Protein AF-A0A7R9HF82-F1 (afdb_monomer)

Nearest PDB structures (foldseek):
  7bdk-assembly1_B  TM=8.492E-01  e=1.617E-13  Homo sapiens
  6qv3-assembly1_A  TM=8.489E-01  e=1.077E-12  Thermochaetoides thermophila
  6qws-assembly1_A  TM=8.749E-01  e=3.046E-12  Thermochaetoides thermophila
  5yzg-assembly1_D  TM=8.668E-01  e=2.156E-11  Homo sapiens
  6ah0-assembly1_D  TM=8.482E-01  e=3.739E-11  Homo sapiens

Organism: Timema poppense (NCBI:txid170557)

Structure (mmCIF, N/CA/C/O backbone):
data_AF-A0A7R9HF82-F1
#
_entry.id   AF-A0A7R9HF82-F1
#
loop_
_atom_site.group_PDB
_atom_site.id
_atom_site.type_symbol
_atom_site.label_atom_id
_atom_site.label_alt_id
_atom_site.label_comp_id
_atom_site.label_asym_id
_atom_site.label_entity_id
_atom_site.label_seq_id
_atom_site.pdbx_PDB_ins_code
_atom_site.Cartn_x
_atom_site.Cartn_y
_atom_site.Cartn_z
_atom_site.occupancy
_atom_site.B_iso_or_equiv
_atom_site.auth_seq_id
_atom_site.auth_comp_id
_atom_site.auth_asym_id
_atom_site.auth_atom_id
_atom_site.pdbx_PDB_model_num
ATOM 1 N N . MET A 1 1 ? -29.063 1.911 14.193 1.00 45.69 1 MET A N 1
ATOM 2 C CA . MET A 1 1 ? -28.089 0.816 14.392 1.00 45.69 1 MET A CA 1
ATOM 3 C C . MET A 1 1 ? -26.738 1.498 14.417 1.00 45.69 1 MET A C 1
ATOM 5 O O . MET A 1 1 ? -26.162 1.728 13.362 1.00 45.69 1 MET A O 1
ATOM 9 N N . ASP A 1 2 ? -26.304 1.924 15.597 1.00 73.12 2 ASP A N 1
ATOM 10 C CA . ASP A 1 2 ? -25.193 2.870 15.737 1.00 73.12 2 ASP A CA 1
ATOM 11 C C . ASP A 1 2 ? -23.911 2.093 16.016 1.00 73.12 2 ASP A C 1
ATOM 13 O O . ASP A 1 2 ? -23.459 2.010 17.154 1.00 73.12 2 ASP A O 1
ATOM 17 N N . PHE A 1 3 ? -23.371 1.460 14.976 1.00 86.44 3 PHE A N 1
ATOM 18 C CA . PHE A 1 3 ? -22.074 0.800 15.049 1.00 86.44 3 PHE A CA 1
ATOM 19 C C . PHE A 1 3 ? -21.036 1.597 14.266 1.00 86.44 3 PHE A C 1
ATOM 21 O O . PHE A 1 3 ? -21.342 2.203 13.235 1.00 86.44 3 PHE A O 1
ATOM 28 N N . GLN A 1 4 ? -19.801 1.562 14.754 1.00 91.31 4 GLN A N 1
ATOM 29 C CA . GLN A 1 4 ? -18.647 2.155 14.099 1.00 91.31 4 GLN A CA 1
ATOM 30 C C . GLN A 1 4 ? -17.506 1.148 14.020 1.00 91.31 4 GLN A C 1
ATOM 32 O O . GLN A 1 4 ? -17.208 0.429 14.980 1.00 91.31 4 GLN A O 1
ATOM 37 N N . VAL A 1 5 ? -16.872 1.114 12.855 1.00 93.88 5 VAL A N 1
ATOM 38 C CA . VAL A 1 5 ? -15.725 0.271 12.539 1.00 93.88 5 VAL A CA 1
ATOM 39 C C . VAL A 1 5 ? -14.550 1.169 12.204 1.00 93.88 5 VAL A C 1
ATOM 41 O O . VAL A 1 5 ? -14.678 2.097 11.406 1.00 93.88 5 VAL A O 1
ATOM 44 N N . ILE A 1 6 ? -13.397 0.875 12.792 1.00 94.19 6 ILE A N 1
ATOM 45 C CA . ILE A 1 6 ? -12.164 1.610 12.527 1.00 94.19 6 ILE A CA 1
ATOM 46 C C . ILE A 1 6 ? -11.160 0.661 11.896 1.00 94.19 6 ILE A C 1
ATOM 48 O O . ILE A 1 6 ? -10.896 -0.412 12.432 1.00 94.19 6 ILE A O 1
ATOM 52 N N . PHE A 1 7 ? -10.590 1.069 10.773 1.00 95.69 7 PHE A N 1
ATOM 53 C CA . PHE A 1 7 ? -9.477 0.400 10.119 1.00 95.69 7 PHE A CA 1
ATOM 54 C C . PHE A 1 7 ? -8.224 1.262 10.254 1.00 95.69 7 PHE A C 1
ATOM 56 O O . PHE A 1 7 ? -8.228 2.443 9.894 1.00 95.69 7 PHE A O 1
ATOM 63 N N . VAL A 1 8 ? -7.159 0.662 10.770 1.00 94.19 8 VAL A N 1
ATOM 64 C CA . VAL A 1 8 ? -5.873 1.313 10.999 1.00 94.19 8 VAL A CA 1
ATOM 65 C C . VAL A 1 8 ? -4.805 0.551 10.233 1.00 94.19 8 VAL A C 1
ATOM 67 O O . VAL A 1 8 ? -4.651 -0.650 10.433 1.00 94.19 8 VAL A O 1
ATOM 70 N N . SER A 1 9 ? -4.053 1.257 9.399 1.00 93.00 9 SER A N 1
ATOM 71 C CA . SER A 1 9 ? -2.856 0.739 8.730 1.00 93.00 9 SER A CA 1
ATOM 72 C C . SER A 1 9 ? -1.677 1.678 9.015 1.00 93.00 9 SER A C 1
ATOM 74 O O . SER A 1 9 ? -1.898 2.873 9.224 1.00 93.00 9 SER A O 1
ATOM 76 N N . PRO A 1 10 ? -0.428 1.200 9.085 1.00 88.81 10 PRO A N 1
ATOM 77 C CA . PRO A 1 10 ? 0.729 2.080 9.230 1.00 88.81 10 PRO A CA 1
ATOM 78 C C . PRO A 1 10 ? 0.972 2.931 7.971 1.00 88.81 10 PRO A C 1
ATOM 80 O O . PRO A 1 10 ? 1.478 4.050 8.077 1.00 88.81 10 PRO A O 1
ATOM 83 N N . GLU A 1 11 ? 0.571 2.458 6.784 1.00 88.31 11 GLU A N 1
ATOM 84 C CA . GLU A 1 11 ? 0.867 3.119 5.512 1.00 88.31 11 GLU A CA 1
ATOM 85 C C . GLU A 1 11 ? -0.352 3.846 4.915 1.00 88.31 11 GLU A C 1
ATOM 87 O O . GLU A 1 11 ? -1.414 3.276 4.665 1.00 88.31 11 GLU A O 1
ATOM 92 N N . GLY A 1 12 ? -0.191 5.138 4.609 1.00 89.25 12 GLY A N 1
ATOM 93 C CA . GLY A 1 12 ? -1.269 5.955 4.037 1.00 89.25 12 GLY A CA 1
ATOM 94 C C . GLY A 1 12 ? -1.683 5.553 2.615 1.00 89.25 12 GLY A C 1
ATOM 95 O O . GLY A 1 12 ? -2.834 5.764 2.232 1.00 89.25 12 GLY A O 1
ATOM 96 N N . ALA A 1 13 ? -0.772 4.959 1.836 1.00 87.50 13 ALA A N 1
ATOM 97 C CA . ALA A 1 13 ? -1.079 4.466 0.495 1.00 87.50 13 ALA A CA 1
ATOM 98 C C . ALA A 1 13 ? -2.107 3.327 0.543 1.00 87.50 13 ALA A C 1
ATOM 100 O O . ALA A 1 13 ? -3.064 3.337 -0.232 1.00 87.50 13 ALA A O 1
ATOM 101 N N . GLU A 1 14 ? -1.960 2.410 1.503 1.00 89.31 14 GLU A N 1
ATOM 102 C CA . GLU A 1 14 ? -2.906 1.314 1.699 1.00 89.31 14 GLU A CA 1
ATOM 103 C C . GLU A 1 14 ? -4.277 1.835 2.148 1.00 89.31 14 GLU A C 1
ATOM 105 O O . GLU A 1 14 ? -5.308 1.406 1.636 1.00 89.31 14 GLU A O 1
ATOM 110 N N . VAL A 1 15 ? -4.304 2.823 3.050 1.00 93.75 15 VAL A N 1
ATOM 111 C CA . VAL A 1 15 ? -5.550 3.487 3.471 1.00 93.75 15 VAL A CA 1
ATOM 112 C C . VAL A 1 15 ? -6.288 4.091 2.275 1.00 93.75 15 VAL A C 1
ATOM 114 O O . VAL A 1 15 ? -7.509 3.965 2.185 1.00 93.75 15 VAL A O 1
ATOM 117 N N . ALA A 1 16 ? -5.571 4.736 1.352 1.00 91.19 16 ALA A N 1
ATOM 118 C CA . ALA A 1 16 ? -6.166 5.342 0.163 1.00 91.19 16 ALA A CA 1
ATOM 119 C C . ALA A 1 16 ? -6.718 4.292 -0.814 1.00 91.19 16 ALA A C 1
ATOM 121 O O . ALA A 1 16 ? -7.845 4.440 -1.288 1.00 91.19 16 ALA A O 1
ATOM 122 N N . GLU A 1 17 ? -5.961 3.223 -1.075 1.00 90.44 17 GLU A N 1
ATOM 123 C CA . GLU A 1 17 ? -6.407 2.104 -1.914 1.00 90.44 17 GLU A CA 1
ATOM 124 C C . GLU A 1 17 ? -7.642 1.422 -1.313 1.00 90.44 17 GLU A C 1
ATOM 126 O O . GLU A 1 17 ? -8.649 1.211 -1.993 1.00 90.44 17 GLU A O 1
ATOM 131 N N . ARG A 1 18 ? -7.607 1.146 -0.006 1.00 94.06 18 ARG A N 1
ATOM 132 C CA . ARG A 1 18 ? -8.711 0.509 0.710 1.00 94.06 18 ARG A CA 1
ATOM 133 C C . ARG A 1 18 ? -9.948 1.397 0.766 1.00 94.06 18 ARG A C 1
ATOM 135 O O . ARG A 1 18 ? -11.057 0.884 0.673 1.00 94.06 18 ARG A O 1
ATOM 142 N N . LEU A 1 19 ? -9.778 2.714 0.890 1.00 94.62 19 LEU A N 1
ATOM 143 C CA . LEU A 1 19 ? -10.885 3.668 0.851 1.00 94.62 19 LEU A CA 1
ATOM 144 C C . LEU A 1 19 ? -11.616 3.617 -0.496 1.00 94.62 19 LEU A C 1
ATOM 146 O O . LEU A 1 19 ? -12.845 3.644 -0.510 1.00 94.62 19 LEU A O 1
ATOM 150 N N . GLU A 1 20 ? -10.883 3.553 -1.608 1.00 91.75 20 GLU A N 1
ATOM 151 C CA . GLU A 1 20 ? -11.465 3.446 -2.949 1.00 91.75 20 GLU A CA 1
ATOM 152 C C . GLU A 1 20 ? -12.208 2.111 -3.124 1.00 91.75 20 GLU A C 1
ATOM 154 O O . GLU A 1 20 ? -13.393 2.114 -3.466 1.00 91.75 20 GLU A O 1
ATOM 159 N N . ASP A 1 21 ? -11.565 0.989 -2.777 1.00 92.56 21 ASP A N 1
ATOM 160 C CA . ASP A 1 21 ? -12.169 -0.351 -2.859 1.00 92.56 21 ASP A CA 1
ATOM 161 C C . ASP A 1 21 ? -13.423 -0.473 -1.982 1.00 92.56 21 ASP A C 1
ATOM 163 O O . ASP A 1 21 ? -14.475 -0.942 -2.421 1.00 92.56 21 ASP A O 1
ATOM 167 N N . TRP A 1 22 ? -13.351 -0.026 -0.727 1.00 95.00 22 TRP A N 1
ATOM 168 C CA . TRP A 1 22 ? -14.457 -0.172 0.217 1.00 95.00 22 TRP A CA 1
ATOM 169 C C . TRP A 1 22 ? -15.601 0.784 -0.068 1.00 95.00 22 TRP A C 1
ATOM 171 O O . TRP A 1 22 ? -16.749 0.399 0.130 1.00 95.00 22 TRP A O 1
ATOM 181 N N . ARG A 1 23 ? -15.346 1.992 -0.578 1.00 92.81 23 ARG A N 1
ATOM 182 C CA . ARG A 1 23 ? -16.436 2.855 -1.051 1.00 92.81 23 ARG A CA 1
ATOM 183 C C . ARG A 1 23 ? -17.231 2.173 -2.151 1.00 92.81 23 ARG A C 1
ATOM 185 O O . ARG A 1 23 ? -18.452 2.140 -2.062 1.00 92.81 23 ARG A O 1
ATOM 192 N N . HIS A 1 24 ? -16.546 1.550 -3.103 1.00 89.12 24 HIS A N 1
ATOM 193 C CA . HIS A 1 24 ? -17.228 0.837 -4.168 1.00 89.12 24 HIS A CA 1
ATOM 194 C C . HIS A 1 24 ? -17.956 -0.417 -3.657 1.00 89.12 24 HIS A C 1
ATOM 196 O O . HIS A 1 24 ? -19.135 -0.630 -3.918 1.00 89.12 24 HIS A O 1
ATOM 202 N N . ARG A 1 25 ? -17.282 -1.256 -2.866 1.00 90.94 25 ARG A N 1
ATOM 203 C CA . ARG A 1 25 ? -17.835 -2.553 -2.447 1.00 90.94 25 ARG A CA 1
ATOM 204 C C . ARG A 1 25 ? -18.842 -2.456 -1.312 1.00 90.94 25 ARG A C 1
ATOM 206 O O . ARG A 1 25 ? -19.835 -3.173 -1.328 1.00 90.94 25 ARG A O 1
ATOM 213 N N . LEU A 1 26 ? -18.574 -1.624 -0.313 1.00 90.69 26 LEU A N 1
ATOM 214 C CA . LEU A 1 26 ? -19.372 -1.502 0.909 1.00 90.69 26 LEU A CA 1
ATOM 215 C C . LEU A 1 26 ? -20.256 -0.252 0.892 1.00 90.69 26 LEU A C 1
ATOM 217 O O . LEU A 1 26 ? -21.401 -0.314 1.339 1.00 90.69 26 LEU A O 1
ATOM 221 N N . GLY A 1 27 ? -19.750 0.861 0.363 1.00 87.94 27 GLY A N 1
ATOM 222 C CA . GLY A 1 27 ? -20.523 2.093 0.219 1.00 87.94 27 GLY A CA 1
ATOM 223 C C . GLY A 1 27 ? -21.676 1.920 -0.766 1.00 87.94 27 GLY A C 1
ATOM 224 O O . GLY A 1 27 ? -22.830 2.077 -0.374 1.00 87.94 27 GLY A O 1
ATOM 225 N N . ASP A 1 28 ? -21.395 1.507 -2.002 1.00 87.50 28 ASP A N 1
ATOM 226 C CA . ASP A 1 28 ? -22.438 1.395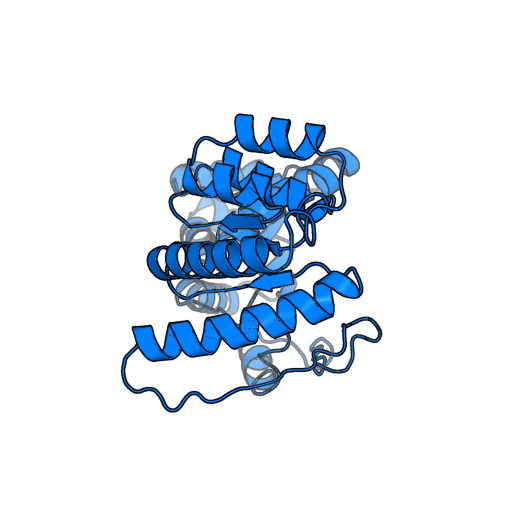 -3.032 1.00 87.50 28 ASP A CA 1
ATOM 227 C C . ASP A 1 28 ? -23.398 0.222 -2.755 1.00 87.50 28 ASP A C 1
ATOM 229 O O . ASP A 1 28 ? -24.618 0.369 -2.856 1.00 87.50 28 ASP A O 1
ATOM 233 N N . THR A 1 29 ? -22.867 -0.937 -2.343 1.00 86.88 29 THR A N 1
ATOM 234 C CA . THR A 1 29 ? -23.670 -2.159 -2.137 1.00 86.88 29 THR A CA 1
ATOM 235 C C . THR A 1 29 ? -24.469 -2.140 -0.835 1.00 86.88 29 THR A C 1
ATOM 237 O O . THR A 1 29 ? -25.632 -2.544 -0.812 1.00 86.88 29 THR A O 1
ATOM 240 N N . HIS A 1 30 ? -23.856 -1.695 0.266 1.00 86.88 30 HIS A N 1
ATOM 241 C CA . HIS A 1 30 ? -24.444 -1.773 1.609 1.00 86.88 30 HIS A CA 1
ATOM 242 C C . HIS A 1 30 ? -24.853 -0.409 2.177 1.00 86.88 30 HIS A C 1
ATOM 244 O O . HIS A 1 30 ? -25.357 -0.355 3.299 1.00 86.88 30 HIS A O 1
ATOM 250 N N . ARG A 1 31 ? -24.690 0.679 1.407 1.00 88.56 31 ARG A N 1
ATOM 251 C CA . ARG A 1 31 ? -25.042 2.059 1.793 1.00 88.56 31 ARG A CA 1
ATOM 252 C C . ARG A 1 31 ? -24.361 2.515 3.084 1.00 88.56 31 ARG A C 1
ATOM 254 O O . ARG A 1 31 ? -24.936 3.283 3.851 1.00 88.56 31 ARG A O 1
ATOM 261 N N . LEU A 1 32 ? -23.145 2.025 3.324 1.00 91.38 32 LEU A N 1
ATOM 262 C CA . LEU A 1 32 ? -22.341 2.417 4.478 1.00 91.38 32 LEU A CA 1
ATOM 263 C C . LEU A 1 32 ? -21.611 3.731 4.197 1.00 91.38 32 LEU A C 1
ATOM 265 O O . LEU A 1 32 ? -21.096 3.949 3.100 1.00 91.38 32 LEU A O 1
ATOM 269 N N . THR A 1 33 ? -21.522 4.598 5.204 1.00 93.44 33 THR A N 1
ATOM 270 C CA . THR A 1 33 ? -20.730 5.831 5.120 1.00 93.44 33 THR A CA 1
ATOM 271 C C . THR A 1 33 ? -19.269 5.545 5.463 1.00 93.44 33 THR A C 1
ATOM 273 O O . THR A 1 33 ? -18.959 5.042 6.548 1.00 93.44 33 THR A O 1
ATOM 276 N N . ILE A 1 34 ? -18.374 5.819 4.506 1.00 95.25 34 ILE A N 1
ATOM 277 C CA . ILE A 1 34 ? -16.961 5.424 4.564 1.00 95.25 34 ILE A CA 1
ATOM 278 C C . ILE A 1 34 ? -16.053 6.612 4.268 1.00 95.25 34 ILE A C 1
ATOM 280 O O . ILE A 1 34 ? -16.086 7.191 3.174 1.00 95.25 34 ILE A O 1
ATOM 284 N N . GLN A 1 35 ? -15.186 6.931 5.226 1.00 95.62 35 GLN A N 1
ATOM 285 C CA . GLN A 1 35 ? -14.308 8.089 5.134 1.00 95.62 35 GLN A CA 1
ATOM 286 C C . GLN A 1 35 ? -12.949 7.830 5.787 1.00 95.62 35 GLN A C 1
ATOM 288 O O . GLN A 1 35 ? -12.855 7.203 6.840 1.00 95.62 35 GLN A O 1
ATOM 293 N N . ALA A 1 36 ? -11.888 8.354 5.169 1.00 95.81 36 ALA A N 1
ATOM 294 C CA . ALA A 1 36 ? -10.563 8.353 5.770 1.00 95.81 36 ALA A CA 1
ATOM 295 C C . ALA A 1 36 ? -10.334 9.594 6.647 1.00 95.81 36 ALA A C 1
ATOM 297 O O . ALA A 1 36 ? -10.816 10.692 6.339 1.00 95.81 36 ALA A O 1
ATOM 298 N N . LEU A 1 37 ? -9.570 9.414 7.723 1.00 94.69 37 LEU A N 1
ATOM 299 C CA . LEU A 1 37 ? -9.074 10.485 8.573 1.00 94.69 37 LEU A CA 1
ATOM 300 C C . LEU A 1 37 ? -8.113 11.382 7.793 1.00 94.69 37 LEU A C 1
ATOM 302 O O . LEU A 1 37 ? -7.383 10.939 6.908 1.00 94.69 37 LEU A O 1
ATOM 306 N N . SER A 1 38 ? -8.119 12.661 8.145 1.00 90.69 38 SER A N 1
ATOM 307 C CA . SER A 1 38 ? -7.268 13.671 7.527 1.00 90.69 38 SER A CA 1
ATOM 308 C C . SER A 1 38 ? -6.174 14.142 8.483 1.00 90.69 38 SER A C 1
ATOM 310 O O . SER A 1 38 ? -6.260 13.945 9.697 1.00 90.69 38 SER A O 1
ATOM 312 N N . GLU A 1 39 ? -5.186 14.860 7.947 1.00 89.44 39 GLU A N 1
ATOM 313 C CA . GLU A 1 39 ? -4.175 15.573 8.743 1.00 89.44 39 GLU A CA 1
ATOM 314 C C . GLU A 1 39 ? -4.788 16.654 9.654 1.00 89.44 39 GLU A C 1
ATOM 316 O O . GLU A 1 39 ? -4.218 17.036 10.676 1.00 89.44 39 GLU A O 1
ATOM 321 N N . LYS A 1 40 ? -5.979 17.163 9.308 1.00 89.12 40 LYS A N 1
ATOM 322 C CA . LYS A 1 40 ? -6.686 18.175 10.098 1.00 89.12 40 LYS A CA 1
ATOM 323 C C . LYS A 1 40 ? -7.477 17.502 11.219 1.00 89.12 40 LYS A C 1
ATOM 325 O O . LYS A 1 40 ? -8.670 17.244 11.086 1.00 89.12 40 LYS A O 1
ATOM 330 N N . ILE A 1 41 ? -6.815 17.288 12.355 1.00 84.56 41 ILE A N 1
ATOM 331 C CA . ILE A 1 41 ? -7.363 16.584 13.530 1.00 84.56 41 ILE A CA 1
ATOM 332 C C . ILE A 1 41 ? -8.731 17.143 13.970 1.00 84.56 41 ILE A C 1
ATOM 334 O O . ILE A 1 41 ? -9.635 16.378 14.288 1.00 84.56 41 ILE A O 1
ATOM 338 N N . THR A 1 42 ? -8.937 18.462 13.937 1.00 82.94 42 THR A N 1
ATOM 339 C CA . THR A 1 42 ? -10.212 19.083 14.347 1.00 82.94 42 THR A CA 1
ATOM 340 C C . THR A 1 42 ? -11.393 18.706 13.448 1.00 82.94 42 THR A C 1
ATOM 342 O O . THR A 1 42 ? -12.522 18.612 13.928 1.00 82.94 42 THR A O 1
ATOM 345 N N . ALA A 1 43 ? -11.153 18.445 12.159 1.00 88.88 43 ALA A N 1
ATOM 346 C CA . ALA A 1 43 ? -12.184 17.977 11.235 1.00 88.88 43 ALA A CA 1
ATO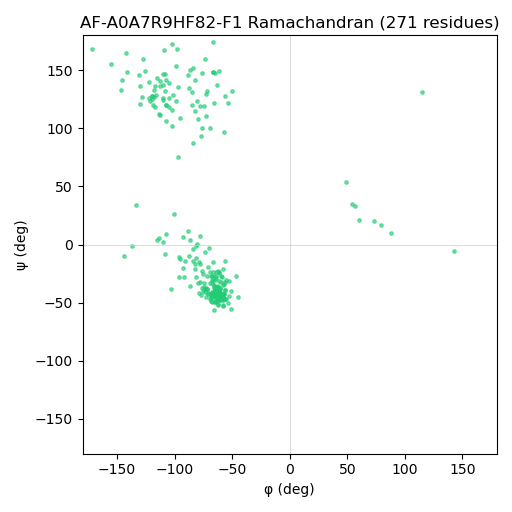M 347 C C . ALA A 1 43 ? -12.526 16.495 11.460 1.00 88.88 43 ALA A C 1
ATOM 349 O O . ALA A 1 43 ? -13.651 16.072 11.185 1.00 88.88 43 ALA A O 1
ATOM 350 N N . ASN A 1 44 ? -11.590 15.718 12.014 1.00 90.88 44 ASN A N 1
ATOM 351 C CA . ASN A 1 44 ? -11.765 14.285 12.222 1.00 90.88 44 ASN A CA 1
ATOM 352 C C . ASN A 1 44 ? -12.851 13.956 13.261 1.00 90.88 44 ASN A C 1
ATOM 354 O O . ASN A 1 44 ? -13.443 12.888 13.171 1.00 90.88 44 ASN A O 1
ATOM 358 N N . ALA A 1 45 ? -13.185 14.863 14.189 1.00 88.44 45 ALA A N 1
ATOM 359 C CA . ALA A 1 45 ? -14.316 14.666 15.106 1.00 88.44 45 ALA A CA 1
ATOM 360 C C . ALA A 1 45 ? -15.661 14.559 14.363 1.00 88.44 45 ALA A C 1
ATOM 362 O O . ALA A 1 45 ? -16.506 13.745 14.727 1.00 88.44 45 ALA A O 1
ATOM 363 N N . ARG A 1 46 ? -15.844 15.353 13.297 1.00 90.00 46 ARG A N 1
ATOM 364 C CA . ARG A 1 46 ? -17.042 15.287 12.442 1.00 90.00 46 ARG A CA 1
ATOM 365 C C . ARG A 1 46 ? -17.030 14.037 11.578 1.00 90.00 46 ARG A C 1
ATOM 367 O O . ARG A 1 46 ? -18.012 13.312 11.553 1.00 90.00 46 ARG A O 1
ATOM 374 N N . VAL A 1 47 ? -15.882 13.732 10.964 1.00 91.44 47 VAL A N 1
ATOM 375 C CA . VAL A 1 47 ? -15.693 12.476 10.218 1.00 91.44 47 VAL A CA 1
ATOM 376 C C . VAL A 1 47 ? -16.065 11.278 11.087 1.00 91.44 47 VAL A C 1
ATOM 378 O O . VAL A 1 47 ? -16.786 10.396 10.633 1.00 91.44 47 VAL A O 1
ATOM 381 N N . PHE A 1 48 ? -15.626 11.281 12.343 1.00 90.25 48 PHE A N 1
ATOM 382 C CA . PHE A 1 48 ? -15.947 10.233 13.290 1.00 90.25 48 PHE A CA 1
ATOM 383 C C . PHE A 1 48 ? -17.442 10.174 13.615 1.00 90.25 48 PHE A C 1
ATOM 385 O O . PHE A 1 48 ? -17.970 9.085 13.747 1.00 90.25 48 PHE A O 1
ATOM 392 N N . ALA A 1 49 ? -18.141 11.301 13.744 1.00 88.69 49 ALA A N 1
ATOM 393 C CA . ALA A 1 49 ? -19.572 11.306 14.051 1.00 88.69 49 ALA A CA 1
ATOM 394 C C . ALA A 1 49 ? -20.451 10.857 12.868 1.00 88.69 49 ALA A C 1
ATOM 396 O O . ALA A 1 49 ? -21.442 10.159 13.079 1.00 88.69 49 ALA A O 1
ATOM 397 N N . ASP A 1 50 ? -20.077 11.236 11.644 1.00 91.25 50 ASP A N 1
ATOM 398 C CA . ASP A 1 50 ? -20.926 11.091 10.454 1.00 91.25 50 ASP A CA 1
ATOM 399 C C . ASP A 1 50 ? -20.725 9.751 9.719 1.00 91.25 50 ASP A C 1
ATOM 401 O O . ASP A 1 50 ? -21.525 9.383 8.853 1.00 91.25 50 ASP A O 1
ATOM 405 N N . ASN A 1 51 ? -19.650 9.015 10.030 1.00 93.00 51 ASN A N 1
ATOM 406 C CA . ASN A 1 51 ? -19.264 7.811 9.295 1.00 93.00 51 ASN A CA 1
ATOM 407 C C . ASN A 1 51 ? -19.351 6.537 10.141 1.00 93.00 51 ASN A C 1
ATOM 409 O O . ASN A 1 51 ? -19.018 6.519 11.328 1.00 93.00 51 ASN A O 1
ATOM 413 N N . GLN A 1 52 ? -19.774 5.452 9.493 1.00 93.19 52 GLN A N 1
ATOM 414 C CA . GLN A 1 52 ? -19.825 4.118 10.090 1.00 93.19 52 GLN A CA 1
ATOM 415 C C . GLN A 1 52 ? -18.493 3.383 9.949 1.00 93.19 52 GLN A C 1
ATOM 417 O O . GLN A 1 52 ? -18.109 2.643 10.850 1.00 93.19 52 GLN A O 1
ATOM 422 N N . VAL A 1 53 ? -17.782 3.575 8.836 1.00 94.94 53 VAL A N 1
ATOM 423 C CA . VAL A 1 53 ? -16.470 2.964 8.600 1.00 94.94 53 VAL A CA 1
ATOM 424 C C . VAL A 1 53 ? -15.432 4.062 8.432 1.00 94.94 53 VAL A C 1
ATOM 426 O O . VAL A 1 53 ? -15.524 4.906 7.540 1.00 94.94 53 VAL A O 1
ATOM 429 N N . ILE A 1 54 ? -14.434 4.047 9.304 1.00 95.62 54 ILE A N 1
ATOM 430 C CA . ILE A 1 54 ? -13.410 5.081 9.378 1.00 95.62 54 ILE A CA 1
ATOM 431 C C . ILE A 1 54 ? -12.060 4.429 9.117 1.00 95.62 54 ILE A C 1
ATOM 433 O O . ILE A 1 54 ? -11.693 3.475 9.798 1.00 95.62 54 ILE A O 1
ATOM 437 N N . LEU A 1 55 ? -11.320 4.939 8.138 1.00 96.81 55 LEU A N 1
ATOM 438 C CA . LEU A 1 55 ? -9.984 4.449 7.805 1.00 96.81 55 LEU A CA 1
ATOM 439 C C . LEU A 1 55 ? -8.939 5.495 8.197 1.00 96.81 55 LEU A C 1
ATOM 441 O O . LEU A 1 55 ? -9.193 6.693 8.099 1.00 96.81 55 LEU A O 1
ATOM 445 N N . GLY A 1 56 ? -7.747 5.093 8.614 1.00 95.44 56 GLY A N 1
ATOM 446 C CA . GLY A 1 56 ? -6.693 6.061 8.901 1.00 95.44 56 GLY A CA 1
ATOM 447 C C . GLY A 1 56 ? -5.349 5.424 9.177 1.00 95.44 56 GLY A C 1
ATOM 448 O O . GLY A 1 56 ? -5.246 4.214 9.369 1.00 95.44 56 GLY A O 1
ATOM 449 N N . THR A 1 57 ? -4.315 6.263 9.209 1.00 94.12 57 THR A N 1
ATOM 450 C CA . THR A 1 57 ? -3.005 5.799 9.662 1.00 94.12 57 THR A CA 1
ATOM 451 C C . THR A 1 57 ? -2.982 5.604 11.178 1.00 94.12 57 THR A C 1
ATOM 453 O O . THR A 1 57 ? -3.777 6.226 11.895 1.00 94.12 57 THR A O 1
ATOM 456 N N . SER A 1 58 ? -2.040 4.806 11.685 1.00 92.06 58 SER A N 1
ATOM 457 C CA . SER A 1 58 ? -1.711 4.718 13.121 1.00 92.06 58 SER A CA 1
ATOM 458 C C . SER A 1 58 ? -1.603 6.105 13.768 1.00 92.06 58 SER A C 1
ATOM 460 O O . SER A 1 58 ? -2.213 6.372 14.806 1.00 92.06 58 SER A O 1
ATOM 462 N N . ARG A 1 59 ? -0.908 7.031 13.099 1.00 91.81 59 ARG A N 1
ATOM 463 C CA . ARG A 1 59 ? -0.735 8.424 13.519 1.00 91.81 59 ARG A CA 1
ATOM 464 C C . ARG A 1 59 ? -2.047 9.208 13.538 1.00 91.81 59 ARG A C 1
ATOM 466 O O . ARG A 1 59 ? -2.345 9.870 14.535 1.00 91.81 59 ARG A O 1
ATOM 473 N N . HIS A 1 60 ? -2.840 9.163 12.463 1.00 92.62 60 HIS A N 1
ATOM 474 C CA . HIS A 1 60 ? -4.130 9.870 12.417 1.00 92.62 60 HIS A CA 1
ATOM 475 C C . HIS A 1 60 ? -5.075 9.364 13.500 1.00 92.62 60 HIS A C 1
ATOM 477 O O . HIS A 1 60 ? -5.748 10.166 14.156 1.00 92.62 60 HIS A O 1
ATOM 483 N N . TRP A 1 61 ? -5.111 8.046 13.700 1.00 91.12 61 TRP A N 1
ATOM 484 C CA . TRP A 1 61 ? -5.963 7.417 14.695 1.00 91.12 61 TRP A CA 1
ATOM 485 C C . TRP A 1 61 ? -5.511 7.749 16.118 1.00 91.12 61 TRP A C 1
ATOM 487 O O . TRP A 1 61 ? -6.349 8.148 16.924 1.00 91.12 61 TRP A O 1
ATOM 497 N N . TRP A 1 62 ? -4.204 7.725 16.405 1.00 90.00 62 TRP A N 1
ATOM 498 C CA . TRP A 1 62 ? -3.651 8.167 17.689 1.00 90.00 62 TRP A CA 1
ATOM 499 C C . TRP A 1 62 ? -4.154 9.564 18.069 1.00 90.00 62 TRP A C 1
ATOM 501 O O . TRP A 1 62 ? -4.818 9.727 19.093 1.00 90.00 62 TRP A O 1
ATOM 511 N N . HIS A 1 63 ? -3.953 10.555 17.199 1.00 90.00 63 HIS A N 1
ATOM 512 C CA . HIS A 1 63 ? -4.385 11.927 17.472 1.00 90.00 63 HIS A CA 1
ATOM 513 C C . HIS A 1 63 ? -5.909 12.079 17.568 1.00 90.00 63 HIS A C 1
ATOM 515 O O . HIS A 1 63 ? -6.402 12.839 18.402 1.00 90.00 63 HIS A O 1
ATOM 521 N N . THR A 1 64 ? -6.661 11.359 16.735 1.00 90.62 64 THR A N 1
ATOM 522 C CA . THR A 1 64 ? -8.130 11.435 16.710 1.00 90.62 64 THR A CA 1
ATOM 523 C C . THR A 1 64 ? -8.743 10.781 17.949 1.00 90.62 64 THR A C 1
ATOM 525 O O . THR A 1 64 ? -9.685 11.322 18.524 1.00 90.62 64 THR A O 1
ATOM 528 N N . SER A 1 65 ? -8.180 9.666 18.422 1.00 86.69 65 SER A N 1
ATOM 529 C CA . SER A 1 65 ? -8.661 8.942 19.607 1.00 86.69 65 SER A CA 1
ATOM 530 C C . SER A 1 65 ? -8.541 9.761 20.901 1.00 86.69 65 SER A C 1
ATOM 532 O O . SER A 1 65 ? -9.347 9.610 21.823 1.00 86.69 65 SER A O 1
ATOM 534 N N . CYS A 1 66 ? -7.585 10.695 20.958 1.00 85.56 66 CYS A N 1
ATOM 535 C CA . CYS A 1 66 ? -7.427 11.610 22.082 1.00 85.56 66 CYS A CA 1
ATOM 536 C C . CYS A 1 66 ? -8.537 12.669 22.181 1.00 85.56 66 CYS A C 1
ATOM 538 O O . CYS A 1 66 ? -8.706 13.225 23.273 1.00 85.56 66 CYS A O 1
ATOM 540 N N . LEU A 1 67 ? -9.285 12.945 21.102 1.00 87.94 67 LEU A N 1
ATOM 541 C CA . LEU A 1 67 ? -10.333 13.969 21.083 1.00 87.94 67 LEU A CA 1
ATOM 542 C C . LEU A 1 67 ? -11.471 13.625 22.060 1.00 87.94 67 LEU A C 1
ATOM 544 O O . LEU A 1 67 ? -11.915 12.472 22.097 1.00 87.94 67 LEU A O 1
ATOM 548 N N . PRO A 1 68 ? -11.990 14.597 22.835 1.00 85.94 68 PRO A N 1
ATOM 549 C CA . PRO A 1 68 ? -13.042 14.344 23.819 1.00 85.94 68 PRO A CA 1
ATOM 550 C C . PRO A 1 68 ? -14.307 13.698 23.233 1.00 85.94 68 PRO A C 1
ATOM 552 O O . PRO A 1 68 ? -14.896 12.824 23.866 1.00 85.94 68 PRO A O 1
ATOM 555 N N . GLU A 1 69 ? -14.722 14.101 22.032 1.00 86.25 69 GLU A N 1
ATOM 556 C CA . GLU A 1 69 ? -15.913 13.597 21.331 1.00 86.25 69 GLU A CA 1
ATOM 557 C C . GLU A 1 69 ? -15.767 12.122 20.954 1.00 86.25 69 GLU A C 1
ATOM 559 O O . GLU A 1 69 ? -16.679 11.314 21.160 1.00 86.25 69 GLU A O 1
ATOM 564 N N . VAL A 1 70 ? -14.591 11.774 20.434 1.00 85.81 70 VAL A N 1
ATOM 565 C CA . VAL A 1 70 ? -14.247 10.417 20.007 1.00 85.81 70 VAL A CA 1
ATOM 566 C C . VAL A 1 70 ? -14.116 9.518 21.228 1.00 85.81 70 VAL A C 1
ATOM 568 O O . VAL A 1 70 ? -14.744 8.464 21.292 1.00 85.81 70 VAL A O 1
ATOM 571 N N . ARG A 1 71 ? -13.402 9.979 22.259 1.00 84.00 71 ARG A N 1
ATOM 572 C CA . ARG A 1 71 ? -13.253 9.257 23.525 1.00 84.00 71 ARG A CA 1
ATOM 573 C C . ARG A 1 71 ? -14.598 8.972 24.189 1.00 84.00 71 ARG A C 1
ATOM 575 O O . ARG A 1 71 ? -14.812 7.862 24.668 1.00 84.00 71 ARG A O 1
ATOM 582 N N . ARG A 1 72 ? -15.516 9.948 24.189 1.00 83.44 72 ARG A N 1
ATOM 583 C CA . ARG A 1 72 ? -16.893 9.759 24.673 1.00 83.44 72 ARG A CA 1
ATOM 584 C C . ARG A 1 72 ? -17.627 8.693 23.862 1.00 83.44 72 ARG A C 1
ATOM 586 O O . ARG A 1 72 ? -18.246 7.818 24.450 1.00 83.44 72 ARG A O 1
ATOM 593 N N . SER A 1 73 ? -17.529 8.726 22.536 1.00 83.12 73 SER A N 1
ATOM 594 C CA . SER A 1 73 ? -18.196 7.747 21.666 1.00 83.12 73 SER A CA 1
ATOM 595 C C . SER A 1 73 ? -17.663 6.322 21.856 1.00 83.12 73 SER A C 1
ATOM 597 O O . SER A 1 73 ? -18.450 5.378 21.905 1.00 83.12 73 SER A O 1
ATOM 599 N N . ILE A 1 74 ? -16.348 6.175 22.043 1.00 82.62 74 ILE A N 1
ATOM 600 C CA . ILE A 1 74 ? -15.706 4.903 22.397 1.00 82.62 74 ILE A CA 1
ATOM 601 C C . ILE A 1 74 ? -16.201 4.415 23.768 1.00 82.62 74 ILE A C 1
ATOM 603 O O . ILE A 1 74 ? -16.616 3.268 23.895 1.00 82.62 74 ILE A O 1
ATOM 607 N N . ALA A 1 75 ? -16.216 5.286 24.783 1.00 78.38 75 ALA A N 1
ATOM 608 C CA . ALA A 1 75 ? -16.671 4.937 26.133 1.00 78.38 75 ALA A CA 1
ATOM 609 C C . ALA A 1 75 ? -18.162 4.554 26.193 1.00 78.38 75 ALA A C 1
ATOM 611 O O . ALA A 1 75 ? -18.555 3.748 27.029 1.00 78.38 75 ALA A O 1
ATOM 612 N N . LEU A 1 76 ? -18.981 5.106 25.293 1.00 78.56 76 LEU A N 1
ATOM 613 C CA . LEU A 1 76 ? -20.395 4.757 25.128 1.00 78.56 76 LEU A CA 1
ATOM 614 C C . LEU A 1 76 ? -20.617 3.470 24.311 1.00 78.56 76 LEU A C 1
ATOM 616 O O . LEU A 1 76 ? -21.763 3.099 24.077 1.00 78.56 76 LEU A O 1
ATOM 620 N N . GLY A 1 77 ? -19.552 2.804 23.853 1.00 78.75 77 GLY A N 1
ATOM 621 C CA . GLY A 1 77 ? -19.648 1.548 23.108 1.00 78.75 77 GLY A CA 1
ATOM 622 C C . GLY A 1 77 ? -20.148 1.694 21.668 1.00 78.75 77 GLY A C 1
ATOM 623 O O . GLY A 1 77 ? -20.604 0.713 21.090 1.00 78.75 77 GLY A O 1
ATOM 624 N N . LYS A 1 78 ? -20.069 2.892 21.065 1.00 85.44 78 LYS A N 1
ATOM 625 C CA . LYS A 1 78 ? -20.437 3.085 19.645 1.00 85.44 78 LYS A CA 1
ATOM 626 C C . LYS A 1 78 ? -19.472 2.385 18.689 1.00 85.44 78 LYS A C 1
ATOM 628 O O . LYS A 1 78 ? -19.861 1.960 17.604 1.00 85.44 78 LYS A O 1
ATOM 633 N N . VAL A 1 79 ? -18.207 2.266 19.088 1.00 88.38 79 VAL A N 1
ATOM 634 C CA . VAL A 1 79 ? -17.199 1.530 18.324 1.00 88.38 79 VAL A CA 1
ATOM 635 C C . VAL A 1 79 ? -17.320 0.051 18.646 1.00 88.38 79 VAL A C 1
ATOM 637 O O . VAL A 1 79 ? -17.057 -0.363 19.770 1.00 88.38 79 VAL A O 1
ATOM 640 N N . SER A 1 80 ? -17.683 -0.744 17.645 1.00 89.19 80 SER A N 1
ATOM 641 C CA . SER A 1 80 ? -17.861 -2.190 17.792 1.00 89.19 80 SER A CA 1
ATOM 642 C C . SER A 1 80 ? -16.629 -2.990 17.371 1.00 89.19 80 SER A C 1
ATOM 644 O O . SER A 1 80 ? -16.426 -4.104 17.853 1.00 89.19 80 SER A O 1
ATOM 646 N N . LEU A 1 81 ? -15.826 -2.458 16.443 1.00 91.44 81 LEU A N 1
ATOM 647 C CA . LEU A 1 81 ? -14.713 -3.178 15.825 1.00 91.44 81 LEU A CA 1
ATOM 648 C C . LEU A 1 81 ? -13.547 -2.239 15.501 1.00 91.44 81 LEU A C 1
ATOM 650 O O . LEU A 1 81 ? -13.739 -1.204 14.862 1.00 91.44 81 LEU A O 1
ATOM 654 N N . ILE A 1 82 ? -12.337 -2.652 15.872 1.00 91.75 82 ILE A N 1
ATOM 655 C CA . ILE A 1 82 ? -11.085 -2.064 15.388 1.00 91.75 82 ILE A CA 1
ATOM 656 C C . ILE A 1 82 ? -10.306 -3.137 14.635 1.00 91.75 82 ILE A C 1
ATOM 658 O O . ILE A 1 82 ? -10.073 -4.225 15.159 1.00 91.75 82 ILE A O 1
ATOM 662 N N . ILE A 1 83 ? -9.912 -2.821 13.407 1.00 93.88 83 ILE A N 1
ATOM 663 C CA . ILE A 1 83 ? -9.066 -3.644 12.551 1.00 93.88 83 ILE A CA 1
ATOM 664 C C . ILE A 1 83 ? -7.698 -2.972 12.485 1.00 93.88 83 ILE A C 1
ATOM 666 O O . ILE A 1 83 ? -7.595 -1.827 12.048 1.00 93.88 83 ILE A O 1
ATOM 670 N N . LEU A 1 84 ? -6.663 -3.679 12.921 1.00 91.31 84 LEU A N 1
ATOM 671 C CA . LEU A 1 84 ? -5.269 -3.270 12.796 1.00 91.31 84 LEU A CA 1
ATOM 672 C C . LEU A 1 84 ? -4.637 -4.091 11.682 1.00 91.31 84 LEU A C 1
ATOM 674 O O . LEU A 1 84 ? -4.607 -5.317 11.785 1.00 91.31 84 LEU A O 1
ATOM 678 N N . ASN A 1 85 ? -4.175 -3.427 10.629 1.00 91.69 85 ASN A N 1
ATOM 679 C CA . ASN A 1 85 ? -3.479 -4.060 9.522 1.00 91.69 85 ASN A CA 1
ATOM 680 C C . ASN A 1 85 ? -1.960 -3.912 9.647 1.00 91.69 85 ASN A C 1
ATOM 682 O O . ASN A 1 85 ? -1.481 -2.961 10.266 1.00 91.69 85 ASN A O 1
ATOM 686 N N . ASP A 1 86 ? -1.240 -4.860 9.047 1.00 88.19 86 ASP A N 1
ATOM 687 C CA . ASP A 1 86 ? 0.219 -4.913 8.950 1.00 88.19 86 ASP A CA 1
ATOM 688 C C . ASP A 1 86 ? 0.944 -4.687 10.285 1.00 88.19 86 ASP A C 1
ATOM 690 O O . ASP A 1 86 ? 1.828 -3.835 10.409 1.00 88.19 86 ASP A O 1
ATOM 694 N N . LEU A 1 87 ? 0.583 -5.465 11.311 1.00 85.50 87 LEU A N 1
ATOM 695 C CA . LEU A 1 87 ? 1.217 -5.379 12.634 1.00 85.50 87 LEU A CA 1
ATOM 696 C C . LEU A 1 87 ? 2.735 -5.620 12.624 1.00 85.50 87 LEU A C 1
ATOM 698 O O . LEU A 1 87 ? 3.424 -5.201 13.549 1.00 85.50 87 LEU A O 1
ATOM 702 N N . GLU A 1 88 ? 3.289 -6.268 11.603 1.00 83.44 88 GLU A N 1
ATOM 703 C CA . GLU A 1 88 ? 4.740 -6.381 11.410 1.00 83.44 88 GLU A CA 1
ATOM 704 C C . GLU A 1 88 ? 5.433 -5.028 11.225 1.00 83.44 88 GLU A C 1
ATOM 706 O O . GLU A 1 88 ? 6.623 -4.901 11.509 1.00 83.44 88 GLU A O 1
ATOM 711 N N . MET A 1 89 ? 4.688 -4.023 10.766 1.00 84.31 89 MET A N 1
ATOM 712 C CA . MET A 1 89 ? 5.130 -2.649 10.565 1.00 84.31 89 MET A CA 1
ATOM 713 C C . MET A 1 89 ? 4.680 -1.747 11.724 1.00 84.31 89 MET A C 1
ATOM 715 O O . MET A 1 89 ? 4.512 -0.541 11.539 1.00 84.31 89 MET A O 1
ATOM 719 N N . MET A 1 90 ? 4.468 -2.320 12.916 1.00 82.56 90 MET A N 1
ATOM 720 C CA . MET A 1 90 ? 4.059 -1.573 14.104 1.00 82.56 90 MET A CA 1
ATOM 721 C C . MET A 1 90 ? 5.018 -0.409 14.372 1.00 82.56 90 MET A C 1
ATOM 723 O O . MET A 1 90 ? 6.222 -0.588 14.562 1.00 82.56 90 MET A O 1
ATOM 727 N N . ASP A 1 91 ? 4.454 0.795 14.400 1.00 83.19 91 ASP A N 1
ATOM 728 C CA . ASP A 1 91 ? 5.154 2.027 14.721 1.00 83.19 91 ASP A CA 1
ATOM 729 C C . ASP A 1 91 ? 4.862 2.476 16.161 1.00 83.19 91 ASP A C 1
ATOM 731 O O . ASP A 1 91 ? 3.991 1.944 16.857 1.00 83.19 91 ASP A O 1
ATOM 735 N N . VAL A 1 92 ? 5.576 3.513 16.606 1.00 87.38 92 VAL A N 1
ATOM 736 C CA . VAL A 1 92 ? 5.420 4.086 17.955 1.00 87.38 92 VAL A CA 1
ATOM 737 C C . VAL A 1 92 ? 3.975 4.532 18.218 1.00 87.38 92 VAL A C 1
ATOM 739 O O . VAL A 1 92 ? 3.482 4.429 19.341 1.00 87.38 92 VAL A O 1
ATOM 742 N N . HIS A 1 93 ? 3.270 5.020 17.192 1.00 87.19 93 HIS A N 1
ATOM 743 C CA . HIS A 1 93 ? 1.884 5.464 17.327 1.00 87.19 93 HIS A CA 1
ATOM 744 C C . HIS A 1 93 ? 0.919 4.297 17.537 1.00 87.19 93 HIS A C 1
ATOM 746 O O . HIS A 1 93 ? 0.025 4.398 18.377 1.00 87.19 93 HIS A O 1
ATOM 752 N N . MET A 1 94 ? 1.094 3.194 16.810 1.00 85.00 94 MET A N 1
ATOM 753 C CA . MET A 1 94 ? 0.281 1.992 16.951 1.00 85.00 94 MET A CA 1
ATOM 754 C C . MET A 1 94 ? 0.519 1.308 18.301 1.00 85.00 94 MET A C 1
ATOM 756 O O . MET A 1 94 ? -0.446 0.933 18.966 1.00 85.00 94 MET A O 1
ATOM 760 N N . GLU A 1 95 ? 1.769 1.221 18.759 1.00 85.44 95 GLU A N 1
ATOM 761 C CA . GLU A 1 95 ? 2.098 0.680 20.084 1.00 85.44 95 GLU 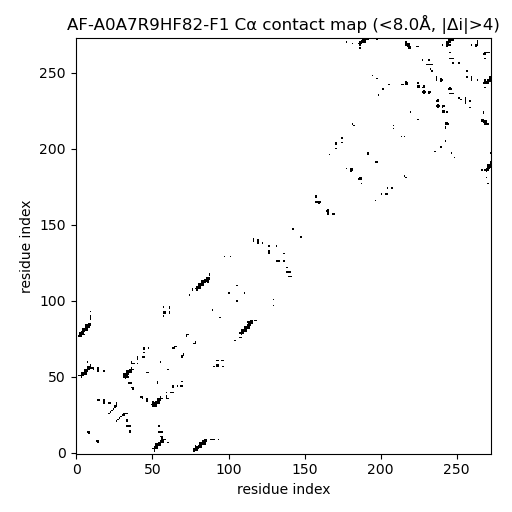A CA 1
ATOM 762 C C . GLU A 1 95 ? 1.481 1.524 21.214 1.00 85.44 95 GLU A C 1
ATOM 764 O O . GLU A 1 95 ? 0.850 0.991 22.136 1.00 85.44 95 GLU A O 1
ATOM 769 N N . ALA A 1 96 ? 1.595 2.854 21.117 1.00 85.31 96 ALA A N 1
ATOM 770 C CA . ALA A 1 96 ? 0.985 3.779 22.070 1.00 85.31 96 ALA A CA 1
ATOM 771 C C . ALA A 1 96 ? -0.545 3.654 22.080 1.00 85.31 96 ALA A C 1
ATOM 773 O O . ALA A 1 96 ? -1.168 3.652 23.146 1.00 85.31 96 ALA A O 1
ATOM 774 N N . LEU A 1 97 ? -1.157 3.502 20.904 1.00 82.81 97 LEU A N 1
ATOM 775 C CA . LEU A 1 97 ? -2.593 3.306 20.756 1.00 82.81 97 LEU A CA 1
ATOM 776 C C . LEU A 1 97 ? -3.072 2.018 21.434 1.00 82.81 97 LEU A C 1
ATOM 778 O O . LEU A 1 97 ? -4.041 2.037 22.193 1.00 82.81 97 LEU A O 1
ATOM 782 N N . LEU A 1 98 ? -2.379 0.911 21.178 1.00 80.62 98 LEU A N 1
ATOM 783 C CA . LEU A 1 98 ? -2.677 -0.395 21.758 1.00 80.62 98 LEU A CA 1
ATOM 784 C C . LEU A 1 98 ? -2.549 -0.374 23.282 1.00 80.62 98 LEU A C 1
ATOM 786 O O . LEU A 1 98 ? -3.447 -0.834 23.992 1.00 80.62 98 LEU A O 1
ATOM 790 N N . SER A 1 99 ? -1.488 0.256 23.784 1.00 80.94 99 SER A N 1
ATOM 791 C CA . SER A 1 99 ? -1.265 0.451 25.218 1.00 80.94 99 SER A CA 1
ATOM 792 C C . SER A 1 99 ? -2.368 1.299 25.862 1.00 80.94 99 SER A C 1
ATOM 794 O O . SER A 1 99 ? -2.827 1.001 26.966 1.00 80.94 99 SER A O 1
ATOM 796 N N . HIS A 1 100 ? -2.842 2.335 25.162 1.00 76.44 100 HIS A N 1
ATOM 797 C CA . HIS A 1 100 ? -3.918 3.201 25.641 1.00 76.44 100 HIS A CA 1
ATOM 798 C C . HIS A 1 100 ? -5.267 2.470 25.709 1.00 76.44 100 HIS A C 1
ATOM 800 O O . HIS A 1 100 ? -5.956 2.538 26.729 1.00 76.44 100 HIS A O 1
ATOM 806 N N . LEU A 1 101 ? -5.626 1.727 24.658 1.00 70.25 101 LEU A N 1
ATOM 807 C CA . LEU A 1 101 ? -6.878 0.964 24.581 1.00 70.25 101 LEU A CA 1
ATOM 808 C C . LEU A 1 101 ? -6.908 -0.215 25.572 1.00 70.25 101 LEU A C 1
ATOM 810 O O . LEU A 1 101 ? -7.961 -0.532 26.136 1.00 70.25 101 LEU A O 1
ATOM 814 N N . GLY A 1 102 ? -5.750 -0.828 25.837 1.00 61.47 102 GLY A N 1
ATOM 815 C CA . GLY A 1 102 ? -5.606 -2.034 26.655 1.00 61.47 102 GLY A CA 1
ATOM 816 C C . GLY A 1 102 ? -5.938 -1.889 28.141 1.00 61.47 102 GLY A C 1
ATOM 817 O O . GLY A 1 102 ? -6.137 -2.891 28.828 1.00 61.47 102 GLY A O 1
ATOM 818 N N . THR A 1 103 ? -6.030 -0.670 28.671 1.00 59.03 103 THR A N 1
ATOM 819 C CA . THR A 1 103 ? -6.234 -0.466 30.116 1.00 59.03 103 THR A CA 1
ATOM 820 C C . THR A 1 103 ? -7.695 -0.340 30.540 1.00 59.03 103 THR A C 1
ATOM 822 O O . THR A 1 103 ? -7.983 -0.541 31.718 1.00 59.03 103 THR A O 1
ATOM 825 N N . ARG A 1 104 ? -8.627 -0.008 29.632 1.00 53.44 104 ARG A N 1
ATOM 826 C CA . ARG A 1 104 ? -10.010 0.337 30.021 1.00 53.44 104 ARG A CA 1
ATOM 827 C C . ARG A 1 104 ? -11.126 -0.119 29.074 1.00 53.44 104 ARG A C 1
ATOM 829 O O . ARG A 1 104 ? -12.284 0.039 29.444 1.00 53.44 104 ARG A O 1
ATOM 836 N N . THR A 1 105 ? -10.829 -0.622 27.871 1.00 57.75 105 THR A N 1
ATOM 837 C CA . THR A 1 105 ? -11.843 -0.650 26.788 1.00 57.75 105 THR A CA 1
ATOM 838 C C . THR A 1 105 ? -11.893 -1.947 25.970 1.00 57.75 105 THR A C 1
ATOM 840 O O . THR A 1 105 ? -12.730 -2.069 25.085 1.00 57.75 105 THR A O 1
ATOM 843 N N . LEU A 1 106 ? -11.040 -2.938 26.247 1.00 56.25 106 LEU A N 1
ATOM 844 C CA . LEU A 1 106 ? -10.996 -4.167 25.438 1.00 56.25 106 LEU A CA 1
ATOM 845 C C . LEU A 1 106 ? -12.111 -5.180 25.742 1.00 56.25 106 LEU A C 1
ATOM 847 O O . LEU A 1 106 ? -12.343 -6.061 24.923 1.00 56.25 106 LEU A O 1
ATOM 851 N N . ASP A 1 107 ? -12.833 -5.052 26.858 1.00 60.56 107 ASP A N 1
ATOM 852 C CA . ASP A 1 107 ? -13.861 -6.043 27.216 1.00 60.56 107 ASP A CA 1
ATOM 853 C C . ASP A 1 107 ? -15.156 -5.888 26.394 1.00 60.56 107 ASP A C 1
ATOM 855 O O . ASP A 1 107 ? -15.902 -6.851 26.228 1.00 60.56 107 ASP A O 1
ATOM 859 N N . SER A 1 108 ? -15.421 -4.696 25.843 1.00 68.25 108 SER A N 1
ATOM 860 C CA . SER A 1 108 ? -16.592 -4.412 24.994 1.00 68.25 108 SER A CA 1
ATOM 861 C C . SER A 1 108 ? -16.258 -4.214 23.511 1.00 68.25 108 SER A C 1
ATOM 863 O O . SER A 1 108 ? -17.165 -4.130 22.683 1.00 68.25 108 SER A O 1
ATOM 865 N N . LEU A 1 109 ? -14.971 -4.144 23.163 1.00 81.31 109 LEU A N 1
ATOM 866 C CA . LEU A 1 109 ? -14.487 -3.806 21.829 1.00 81.31 109 LEU A CA 1
ATOM 867 C C . LEU A 1 109 ? -13.869 -5.032 21.150 1.00 81.31 109 LEU A C 1
ATOM 869 O O . LEU A 1 109 ? -12.907 -5.613 21.650 1.00 81.31 109 LEU A O 1
ATOM 873 N N . ARG A 1 110 ? -14.349 -5.389 19.955 1.00 87.88 110 ARG A N 1
ATOM 874 C CA . ARG A 1 110 ? -13.697 -6.431 19.157 1.00 87.88 110 ARG A CA 1
ATOM 875 C C . ARG A 1 110 ? -12.451 -5.861 18.480 1.00 87.88 110 ARG A C 1
ATOM 877 O O . ARG A 1 110 ? -12.555 -4.961 17.651 1.00 87.88 110 ARG A O 1
ATOM 884 N N . LEU A 1 111 ? -11.288 -6.425 18.787 1.00 88.56 111 LEU A N 1
ATOM 885 C CA . LEU A 1 111 ? -10.037 -6.134 18.090 1.00 88.56 111 LEU A CA 1
ATOM 886 C C . LEU A 1 111 ? -9.725 -7.256 17.095 1.00 88.56 111 LEU A C 1
ATOM 888 O O . LEU A 1 111 ? -9.729 -8.433 17.457 1.00 88.56 111 LEU A O 1
ATOM 892 N N . VAL A 1 112 ? -9.458 -6.897 15.842 1.00 91.69 112 VAL A N 1
ATOM 893 C CA . VAL A 1 112 ? -8.960 -7.808 14.809 1.00 91.69 112 VAL A CA 1
ATOM 894 C C . VAL A 1 112 ? -7.588 -7.320 14.381 1.00 91.69 112 VAL A C 1
ATOM 896 O O . VAL A 1 112 ? -7.438 -6.207 13.893 1.00 91.69 112 VAL A O 1
ATOM 899 N N . ALA A 1 113 ? -6.595 -8.168 14.589 1.00 89.69 113 ALA A N 1
ATOM 900 C CA . ALA A 1 113 ? -5.202 -7.917 14.280 1.00 89.69 113 ALA A CA 1
ATOM 901 C C . ALA A 1 113 ? -4.812 -8.756 13.062 1.00 89.69 113 ALA A C 1
ATOM 903 O O . ALA A 1 113 ? -4.938 -9.981 13.098 1.00 89.69 113 ALA A O 1
ATOM 904 N N . LEU A 1 114 ? -4.376 -8.098 11.993 1.00 90.06 114 LEU A N 1
ATOM 905 C CA . LEU A 1 114 ? -3.891 -8.726 10.774 1.00 90.06 114 LEU A CA 1
ATOM 906 C C . LEU A 1 114 ? -2.385 -8.495 10.668 1.00 90.06 114 LEU A C 1
ATOM 908 O O . LEU A 1 114 ? -1.882 -7.404 10.935 1.00 90.06 114 LEU A O 1
ATOM 912 N N . SER A 1 115 ? -1.679 -9.549 10.287 1.00 84.81 115 SER A N 1
ATOM 913 C CA . SER A 1 115 ? -0.247 -9.513 10.036 1.00 84.81 115 SER A CA 1
ATOM 914 C C . SER A 1 115 ? 0.094 -10.388 8.843 1.00 84.81 115 SER A C 1
ATOM 916 O O . SER A 1 115 ? -0.532 -11.435 8.637 1.00 84.81 115 SER A O 1
ATOM 918 N N . GLY A 1 116 ? 1.123 -10.008 8.100 1.00 76.38 116 GLY A N 1
ATOM 919 C CA . GLY A 1 116 ? 1.747 -10.855 7.100 1.00 76.38 116 GLY A CA 1
ATOM 920 C C . GLY A 1 116 ? 2.465 -12.061 7.712 1.00 76.38 116 GLY A C 1
ATOM 921 O O . GLY A 1 116 ? 2.604 -12.224 8.927 1.00 76.38 116 GLY A O 1
ATOM 922 N N . ALA A 1 117 ? 2.954 -12.938 6.833 1.00 63.03 117 ALA A N 1
ATOM 923 C CA . ALA A 1 117 ? 3.617 -14.187 7.215 1.00 63.03 117 ALA A CA 1
ATOM 924 C C . ALA A 1 117 ? 5.008 -13.988 7.857 1.00 63.03 117 ALA A C 1
ATOM 926 O O . ALA A 1 117 ? 5.637 -14.948 8.282 1.00 63.03 117 ALA A O 1
ATOM 927 N N . THR A 1 118 ? 5.514 -12.760 7.954 1.00 60.91 118 THR A N 1
ATOM 928 C CA . THR A 1 118 ? 6.862 -12.456 8.464 1.00 60.91 118 THR A CA 1
ATOM 929 C C . THR A 1 118 ? 6.970 -12.505 9.993 1.00 60.91 118 THR A C 1
ATOM 931 O O . THR A 1 118 ? 8.073 -12.645 10.520 1.00 60.91 118 THR A O 1
ATOM 934 N N . LEU A 1 119 ? 5.850 -12.465 10.728 1.00 59.69 119 LEU A N 1
ATOM 935 C CA . LEU A 1 119 ? 5.817 -12.480 12.203 1.00 59.69 119 LEU A CA 1
ATOM 936 C C . LEU A 1 119 ? 5.773 -13.880 12.838 1.00 59.69 119 LEU A C 1
ATOM 938 O O . LEU A 1 119 ? 5.559 -14.002 14.048 1.00 59.69 119 LEU A O 1
ATOM 942 N N . ILE A 1 120 ? 6.009 -14.941 12.055 1.00 59.41 120 ILE A N 1
ATOM 943 C CA . ILE A 1 120 ? 5.908 -16.346 12.499 1.00 59.41 120 ILE A CA 1
ATOM 944 C C . ILE A 1 120 ? 6.740 -16.635 13.762 1.00 59.41 120 ILE A C 1
ATOM 946 O O . ILE A 1 120 ? 6.341 -17.469 14.574 1.00 59.41 120 ILE A O 1
ATOM 950 N N . ASN A 1 121 ? 7.865 -15.939 13.960 1.00 65.06 121 ASN A N 1
ATOM 951 C CA . ASN A 1 121 ? 8.794 -16.237 15.052 1.00 65.06 121 ASN A CA 1
ATOM 952 C C . ASN A 1 121 ? 8.395 -15.638 16.407 1.00 65.06 121 ASN A C 1
ATOM 954 O O . ASN A 1 121 ? 8.867 -16.145 17.421 1.00 65.06 121 ASN A O 1
ATOM 958 N N . ASN A 1 122 ? 7.550 -14.597 16.450 1.00 75.50 122 ASN A N 1
ATOM 959 C CA . ASN A 1 122 ? 7.165 -13.961 17.717 1.00 75.50 122 ASN A CA 1
ATOM 960 C C . ASN A 1 122 ? 5.658 -13.702 17.885 1.00 75.50 122 ASN A C 1
ATOM 962 O O . ASN A 1 122 ? 5.206 -12.733 18.496 1.00 75.50 122 ASN A O 1
ATOM 966 N N . THR A 1 123 ? 4.845 -14.597 17.336 1.00 80.44 123 THR A N 1
ATOM 967 C CA . THR A 1 123 ? 3.386 -14.469 17.388 1.00 80.44 123 THR A CA 1
ATOM 968 C C . THR A 1 123 ? 2.827 -14.584 18.817 1.00 80.44 123 THR A C 1
ATOM 970 O O . THR A 1 123 ? 1.776 -14.022 19.115 1.00 80.44 123 THR A O 1
ATOM 973 N N . GLN A 1 124 ? 3.519 -15.293 19.718 1.00 83.75 124 GLN A N 1
ATOM 974 C CA . GLN A 1 124 ? 3.053 -15.509 21.092 1.00 83.75 124 GLN A CA 1
ATOM 975 C C . GLN A 1 124 ? 3.190 -14.254 21.966 1.00 83.75 124 GLN A C 1
ATOM 977 O O . GLN A 1 124 ? 2.266 -13.958 22.729 1.00 83.75 124 GLN A O 1
ATOM 982 N N . ASP A 1 125 ? 4.287 -13.502 21.844 1.00 84.38 125 ASP A N 1
ATOM 983 C CA . ASP A 1 125 ? 4.453 -12.247 22.586 1.00 84.38 125 ASP A CA 1
ATOM 984 C C . A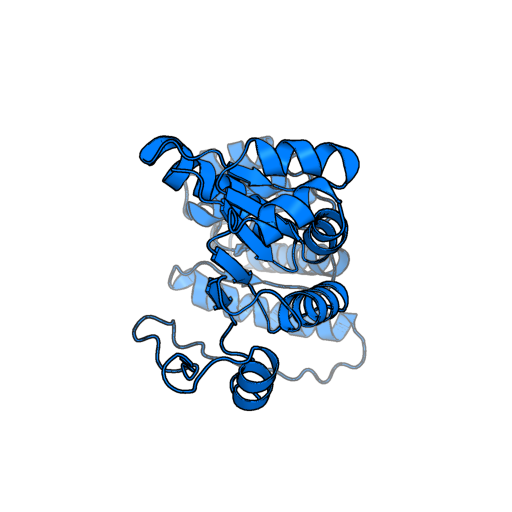SP A 1 125 ? 3.454 -11.204 22.087 1.00 84.38 125 ASP A C 1
ATOM 986 O O . ASP A 1 125 ? 2.805 -10.543 22.894 1.00 84.38 125 ASP A O 1
ATOM 990 N N . LEU A 1 126 ? 3.239 -11.131 20.768 1.00 81.88 126 LEU A N 1
ATOM 991 C CA . LEU A 1 126 ? 2.241 -10.242 20.172 1.00 81.88 126 LEU A CA 1
ATOM 992 C C . LEU A 1 126 ? 0.819 -10.584 20.640 1.00 81.88 126 LEU A C 1
ATOM 994 O O . LEU A 1 126 ? 0.060 -9.697 21.026 1.00 81.88 126 LEU A O 1
ATOM 998 N N . ALA A 1 127 ? 0.459 -11.870 20.669 1.00 85.06 127 ALA A N 1
ATOM 999 C CA . ALA A 1 127 ? -0.834 -12.307 21.193 1.00 85.06 127 ALA A CA 1
ATOM 1000 C C . ALA A 1 127 ? -0.994 -11.954 22.678 1.00 85.06 127 ALA A C 1
ATOM 1002 O O . ALA A 1 127 ? -2.072 -11.541 23.100 1.00 85.06 127 ALA A O 1
ATOM 1003 N N . THR A 1 128 ? 0.080 -12.073 23.461 1.00 85.88 128 THR A N 1
ATOM 1004 C CA . THR A 1 128 ? 0.090 -11.707 24.884 1.00 85.88 128 THR A CA 1
ATOM 1005 C C . THR A 1 128 ? -0.073 -10.198 25.064 1.00 85.88 128 THR A C 1
ATOM 1007 O O . THR A 1 128 ? -0.900 -9.766 25.868 1.00 85.88 128 THR A O 1
ATOM 1010 N N . PHE A 1 129 ? 0.642 -9.397 24.272 1.00 83.12 129 PHE A N 1
ATOM 1011 C CA . PHE A 1 129 ? 0.541 -7.938 24.252 1.00 83.12 129 PHE A CA 1
ATOM 1012 C C . PHE A 1 129 ? -0.880 -7.467 23.914 1.00 83.12 129 PHE A C 1
ATOM 1014 O O . PHE A 1 129 ? -1.441 -6.622 24.609 1.00 83.12 129 PHE A O 1
ATOM 1021 N N . LEU A 1 130 ? -1.503 -8.086 22.908 1.00 83.25 130 LEU A N 1
ATOM 1022 C CA . LEU A 1 130 ? -2.873 -7.796 22.476 1.00 83.25 130 LEU A CA 1
ATOM 1023 C C . LEU A 1 130 ? -3.956 -8.486 23.323 1.00 83.25 130 LEU A C 1
ATOM 1025 O O . LEU A 1 130 ? -5.143 -8.299 23.058 1.00 83.25 130 LEU A O 1
ATOM 1029 N N . ARG A 1 131 ? -3.569 -9.289 24.324 1.00 83.50 131 ARG A N 1
ATOM 1030 C CA . ARG A 1 131 ? -4.468 -10.100 25.168 1.00 83.50 131 ARG A CA 1
ATOM 1031 C C . ARG A 1 131 ? -5.399 -11.021 24.370 1.00 83.50 131 ARG A C 1
ATOM 1033 O O . ARG A 1 131 ? -6.540 -11.266 24.758 1.00 83.50 131 ARG A O 1
ATOM 1040 N N . VAL A 1 132 ? -4.911 -11.555 23.255 1.00 85.81 132 VAL A N 1
ATOM 1041 C CA . VAL A 1 132 ? -5.661 -12.485 22.410 1.00 85.81 132 VAL A CA 1
ATOM 1042 C C . VAL A 1 132 ? -5.583 -13.889 23.020 1.00 85.81 132 VAL A C 1
ATOM 1044 O O . VAL A 1 132 ? -4.481 -14.409 23.225 1.00 85.81 132 VAL A O 1
ATOM 1047 N N . PRO A 1 133 ? -6.722 -14.547 23.310 1.00 86.69 133 PRO A N 1
ATOM 1048 C CA . PRO A 1 133 ? -6.707 -15.918 23.798 1.00 86.69 133 PRO A CA 1
ATOM 1049 C C . PRO A 1 133 ? -6.195 -16.859 22.705 1.00 86.69 133 PRO A C 1
ATOM 1051 O O . PRO A 1 133 ? -6.454 -16.656 21.520 1.00 86.69 133 PRO A O 1
ATOM 1054 N N . LYS A 1 134 ? -5.523 -17.944 23.104 1.00 86.19 134 LYS A N 1
ATOM 1055 C CA . LYS A 1 134 ? -4.937 -18.917 22.162 1.00 86.19 134 LYS A CA 1
ATOM 1056 C C . LYS A 1 134 ? -5.950 -19.495 21.167 1.00 86.19 134 LYS A C 1
ATOM 1058 O O . LYS A 1 134 ? -5.573 -19.800 20.045 1.00 86.19 134 LYS A O 1
ATOM 1063 N N . SER A 1 135 ? -7.225 -19.613 21.550 1.00 89.38 135 SER A N 1
ATOM 1064 C CA . SER A 1 135 ? -8.306 -20.079 20.666 1.00 89.38 135 SER A CA 1
ATOM 1065 C C . SER A 1 135 ? -8.571 -19.154 19.476 1.00 89.38 135 SER A C 1
ATOM 1067 O O . SER A 1 135 ? -9.104 -19.601 18.467 1.00 89.38 135 SER A O 1
ATOM 1069 N N . ASN A 1 136 ? -8.212 -17.874 19.600 1.00 88.06 136 ASN A N 1
ATOM 1070 C CA . ASN A 1 136 ? -8.437 -16.840 18.593 1.00 88.06 136 ASN A CA 1
ATOM 1071 C C . ASN A 1 136 ? -7.127 -16.433 17.898 1.00 88.06 136 ASN A C 1
ATOM 1073 O O . ASN A 1 136 ? -7.107 -15.451 17.157 1.00 88.06 136 ASN A O 1
ATOM 1077 N N . LEU A 1 137 ? -6.036 -17.166 18.150 1.00 88.12 137 LEU A N 1
ATOM 1078 C CA . LEU A 1 137 ? -4.742 -16.939 17.528 1.00 88.12 137 LEU A CA 1
ATOM 1079 C C . LEU A 1 137 ? -4.575 -17.851 16.313 1.00 88.12 137 LEU A C 1
ATOM 1081 O O . LEU A 1 137 ? -4.368 -19.056 16.449 1.00 88.12 137 LEU A O 1
ATOM 1085 N N . PHE A 1 138 ? -4.616 -17.259 15.124 1.00 86.56 138 PHE A N 1
ATOM 1086 C CA . PHE A 1 138 ? -4.419 -17.973 13.866 1.00 86.56 138 PHE A CA 1
ATOM 1087 C C . PHE A 1 138 ? -3.051 -17.616 13.283 1.00 86.56 138 PHE A C 1
ATOM 1089 O O . PHE A 1 138 ? -2.855 -16.511 12.789 1.00 86.56 138 PHE A O 1
ATOM 1096 N N . ASN A 1 139 ? -2.101 -18.553 13.355 1.00 82.19 139 ASN A N 1
ATOM 1097 C CA . ASN A 1 139 ? -0.762 -18.398 12.785 1.00 82.19 139 ASN A CA 1
ATOM 1098 C C . ASN A 1 139 ? -0.577 -19.372 11.616 1.00 82.19 139 ASN A C 1
ATOM 1100 O O . ASN A 1 139 ? -0.523 -20.590 11.813 1.00 82.19 139 ASN A O 1
ATOM 1104 N N . PHE A 1 140 ? -0.488 -18.833 10.401 1.00 78.44 140 PHE A N 1
ATOM 1105 C CA . PHE A 1 140 ? -0.306 -19.614 9.183 1.00 78.44 140 PHE A CA 1
ATOM 1106 C C . PHE A 1 140 ? 1.167 -19.600 8.774 1.00 78.44 140 PHE A C 1
ATOM 1108 O O . PHE A 1 140 ? 1.752 -18.544 8.551 1.00 78.44 140 PHE A O 1
ATOM 1115 N N . LYS A 1 141 ? 1.774 -20.783 8.631 1.00 67.75 141 LYS A N 1
ATOM 1116 C CA . LYS A 1 141 ? 3.119 -20.898 8.049 1.00 67.75 141 LYS A CA 1
ATOM 1117 C C . LYS A 1 141 ? 3.078 -20.503 6.567 1.00 67.75 141 LYS A C 1
ATOM 1119 O O . LYS A 1 141 ? 2.100 -20.809 5.886 1.00 67.75 141 LYS A O 1
ATOM 1124 N N . GLU A 1 142 ? 4.169 -19.925 6.058 1.00 59.56 142 GLU A N 1
ATOM 1125 C CA . GLU A 1 142 ? 4.333 -19.453 4.663 1.00 59.56 142 GLU A CA 1
ATOM 1126 C C . GLU A 1 142 ? 3.866 -20.455 3.583 1.00 59.56 142 GLU A C 1
ATOM 1128 O O . GLU A 1 142 ? 3.445 -20.061 2.498 1.00 59.56 142 GLU A O 1
ATOM 1133 N N . ALA A 1 143 ? 3.893 -21.757 3.878 1.00 51.56 143 ALA A N 1
ATOM 1134 C CA . ALA A 1 143 ? 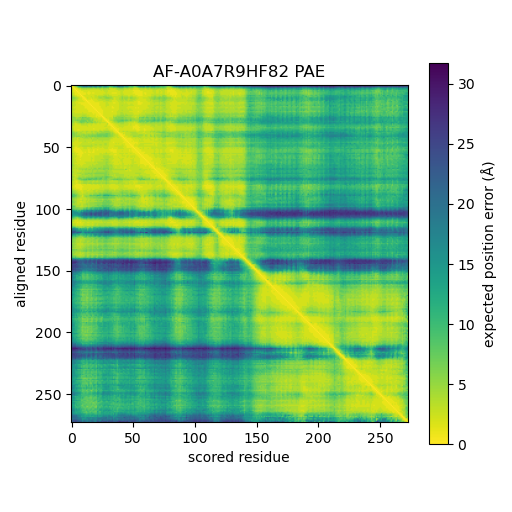3.561 -22.827 2.941 1.00 51.56 143 ALA A CA 1
ATOM 1135 C C . ALA A 1 143 ? 2.059 -23.169 2.806 1.00 51.56 143 ALA A C 1
ATOM 1137 O O . ALA A 1 143 ? 1.722 -24.050 2.019 1.00 51.56 143 ALA A O 1
ATOM 1138 N N . VAL A 1 144 ? 1.149 -22.552 3.574 1.00 50.34 144 VAL A N 1
ATOM 1139 C CA . VAL A 1 144 ? -0.254 -23.029 3.666 1.00 50.34 144 VAL A CA 1
ATOM 1140 C C . VAL A 1 144 ? -1.183 -22.450 2.589 1.00 50.34 144 VAL A C 1
ATOM 1142 O O . VAL A 1 144 ? -2.287 -22.958 2.398 1.00 50.34 144 VAL A O 1
ATOM 1145 N N . SER A 1 145 ? -0.760 -21.454 1.808 1.00 53.72 145 SER A N 1
ATOM 1146 C CA . SER A 1 145 ? -1.567 -21.055 0.651 1.00 53.72 145 SER A CA 1
ATOM 1147 C C . SER A 1 145 ? -1.391 -22.084 -0.467 1.00 53.72 145 SER A C 1
ATOM 1149 O O . SER A 1 145 ? -0.412 -22.059 -1.203 1.00 53.72 145 SER A O 1
ATOM 1151 N N . GLN A 1 146 ? -2.358 -22.991 -0.624 1.00 49.44 146 GLN A N 1
ATOM 1152 C CA . GLN A 1 146 ? -2.404 -23.956 -1.737 1.00 49.44 146 GLN A CA 1
ATOM 1153 C C . GLN A 1 146 ? -2.377 -23.277 -3.124 1.00 49.44 146 GLN A C 1
ATOM 1155 O O . GLN A 1 146 ? -2.090 -23.933 -4.121 1.00 49.44 146 GLN A O 1
ATOM 1160 N N . ASN A 1 147 ? -2.613 -21.959 -3.165 1.00 53.06 147 ASN A N 1
ATOM 1161 C CA . ASN A 1 147 ? -2.611 -21.116 -4.355 1.00 53.06 147 ASN A CA 1
ATOM 1162 C C . ASN A 1 147 ? -1.465 -20.084 -4.377 1.00 53.06 147 ASN A C 1
ATOM 1164 O O . ASN A 1 147 ? -1.454 -19.234 -5.269 1.00 53.06 147 ASN A O 1
ATOM 1168 N N . SER A 1 148 ? -0.519 -20.089 -3.423 1.00 51.50 148 SER A N 1
ATOM 1169 C CA . SER A 1 148 ? 0.633 -19.189 -3.532 1.00 51.50 148 SER A CA 1
ATOM 1170 C C . SER A 1 148 ? 1.564 -19.687 -4.640 1.00 51.50 148 SER A C 1
ATOM 1172 O O . SER A 1 148 ? 1.890 -20.879 -4.694 1.00 51.50 148 SER A O 1
ATOM 1174 N N . PRO A 1 149 ? 2.012 -18.804 -5.552 1.00 54.47 149 PRO A N 1
ATOM 1175 C CA . PRO A 1 149 ? 3.044 -19.183 -6.497 1.00 54.47 149 PRO A CA 1
ATOM 1176 C C . PRO A 1 149 ? 4.248 -19.666 -5.691 1.00 54.47 149 PRO A C 1
ATOM 1178 O O . PRO A 1 149 ? 4.698 -18.972 -4.779 1.00 54.47 149 PRO A O 1
ATOM 1181 N N . LYS A 1 150 ? 4.763 -20.862 -6.009 1.00 55.78 150 LYS A N 1
ATOM 1182 C CA . LYS A 1 150 ? 6.034 -21.346 -5.459 1.00 55.78 150 LYS A CA 1
ATOM 1183 C C . LYS A 1 150 ? 7.102 -20.320 -5.825 1.00 55.78 150 LYS A C 1
ATOM 1185 O O . LYS A 1 150 ? 7.600 -20.316 -6.949 1.00 55.78 150 LYS A O 1
ATOM 1190 N N . ALA A 1 151 ? 7.408 -19.416 -4.901 1.00 60.50 151 ALA A N 1
ATOM 1191 C CA . ALA A 1 151 ? 8.413 -18.395 -5.108 1.00 60.50 151 ALA A CA 1
ATOM 1192 C C . ALA A 1 151 ? 9.775 -19.093 -5.146 1.00 60.50 151 ALA A C 1
ATOM 1194 O O . ALA A 1 151 ? 10.332 -19.472 -4.118 1.00 60.50 151 ALA A O 1
ATOM 1195 N N . VAL A 1 152 ? 10.302 -19.316 -6.350 1.00 68.69 152 VAL A N 1
ATOM 1196 C CA . VAL A 1 152 ? 11.674 -19.792 -6.521 1.00 68.69 152 VAL A CA 1
ATOM 1197 C C . VAL A 1 152 ? 12.588 -18.596 -6.290 1.00 68.69 152 VAL A C 1
ATOM 1199 O O . VAL A 1 152 ? 12.852 -17.808 -7.197 1.00 68.69 152 VAL A O 1
ATOM 1202 N N . ILE A 1 153 ? 13.045 -18.434 -5.050 1.00 77.31 153 ILE A N 1
ATOM 1203 C CA . ILE A 1 153 ? 13.973 -17.365 -4.687 1.00 77.31 153 ILE A CA 1
ATOM 1204 C C . ILE A 1 153 ? 15.378 -17.787 -5.119 1.00 77.31 153 ILE A C 1
ATOM 1206 O O . ILE A 1 153 ? 15.994 -18.667 -4.521 1.00 77.31 153 ILE A O 1
ATOM 1210 N N . GLN A 1 154 ? 15.897 -17.147 -6.166 1.00 81.38 154 GLN A N 1
ATOM 1211 C CA . GLN A 1 154 ? 17.283 -17.313 -6.600 1.00 81.38 154 GLN A CA 1
ATOM 1212 C C . GLN A 1 154 ? 18.106 -16.115 -6.139 1.00 81.38 154 GLN A C 1
ATOM 1214 O O . GLN A 1 154 ? 17.888 -14.990 -6.584 1.00 81.38 154 GLN A O 1
ATOM 1219 N N . THR A 1 155 ? 19.081 -16.355 -5.266 1.00 85.44 155 THR A N 1
ATOM 1220 C CA . THR A 1 155 ? 20.025 -15.320 -4.838 1.00 85.44 155 THR A CA 1
ATOM 1221 C C . THR A 1 155 ? 21.310 -15.417 -5.655 1.00 85.44 155 THR A C 1
ATOM 1223 O O . THR A 1 155 ? 21.842 -16.501 -5.888 1.00 85.44 155 THR A O 1
ATOM 1226 N N . ARG A 1 156 ? 21.817 -14.270 -6.119 1.00 87.06 156 ARG A N 1
ATOM 1227 C CA . ARG A 1 156 ? 23.095 -14.172 -6.840 1.00 87.06 156 ARG A CA 1
ATOM 1228 C C . ARG A 1 156 ? 24.029 -13.219 -6.114 1.00 87.06 156 ARG A C 1
ATOM 1230 O O . ARG A 1 156 ? 23.599 -12.174 -5.629 1.00 87.06 156 ARG A O 1
ATOM 1237 N N . ARG A 1 157 ? 25.308 -13.585 -6.048 1.00 88.50 157 ARG A N 1
ATOM 1238 C CA . ARG A 1 157 ? 26.374 -12.755 -5.478 1.00 88.50 157 ARG A CA 1
ATOM 1239 C C . ARG A 1 157 ? 27.207 -12.163 -6.607 1.00 88.50 157 ARG A C 1
ATOM 1241 O O . ARG A 1 157 ? 27.516 -12.858 -7.568 1.00 88.50 157 ARG A O 1
ATOM 1248 N N . TYR A 1 158 ? 27.577 -10.899 -6.451 1.00 90.25 158 TYR A N 1
ATOM 1249 C CA . TYR A 1 158 ? 28.382 -10.149 -7.411 1.00 90.25 158 TYR A CA 1
ATOM 1250 C C . TYR A 1 158 ? 29.672 -9.714 -6.721 1.00 90.25 158 TYR A C 1
ATOM 1252 O O . TYR A 1 158 ? 29.621 -9.166 -5.618 1.00 90.25 158 TYR A O 1
ATOM 1260 N N . ALA A 1 159 ? 30.814 -10.010 -7.340 1.00 88.62 159 ALA A N 1
ATOM 1261 C CA . ALA A 1 159 ? 32.139 -9.773 -6.761 1.00 88.62 159 ALA A CA 1
ATOM 1262 C C . ALA A 1 159 ? 32.632 -8.332 -6.980 1.00 88.62 159 ALA A C 1
ATOM 1264 O O . ALA A 1 159 ? 33.597 -7.893 -6.358 1.00 88.62 159 ALA A O 1
ATOM 1265 N N . GLU A 1 160 ? 31.983 -7.581 -7.869 1.00 89.94 160 GLU A N 1
ATOM 1266 C CA . GLU A 1 160 ? 32.382 -6.234 -8.241 1.00 89.94 160 GLU A CA 1
ATOM 1267 C C . GLU A 1 160 ? 32.250 -5.262 -7.061 1.00 89.94 160 GLU A C 1
ATOM 1269 O O . GLU A 1 160 ? 31.164 -5.028 -6.516 1.00 89.94 160 GLU A O 1
ATOM 1274 N N . MET A 1 161 ? 33.367 -4.631 -6.698 1.00 84.00 161 MET A N 1
ATOM 1275 C CA . MET A 1 161 ? 33.421 -3.648 -5.612 1.00 84.00 161 MET A CA 1
ATOM 1276 C C . MET A 1 161 ? 32.786 -2.309 -6.010 1.00 84.00 161 MET A C 1
ATOM 1278 O O . MET A 1 161 ? 32.101 -1.690 -5.200 1.00 84.00 161 MET A O 1
ATOM 1282 N N . SER A 1 162 ? 32.961 -1.883 -7.269 1.00 90.00 162 SER A N 1
ATOM 1283 C CA . SER A 1 162 ? 32.366 -0.644 -7.785 1.00 90.00 162 SER A CA 1
ATOM 1284 C C . SER A 1 162 ? 30.848 -0.793 -7.988 1.00 90.00 162 SER A C 1
ATOM 1286 O O . SER A 1 162 ? 30.427 -1.722 -8.686 1.00 90.00 162 SER A O 1
ATOM 1288 N N . PRO A 1 163 ? 30.016 0.135 -7.469 1.00 84.62 163 PRO A N 1
ATOM 1289 C CA . PRO A 1 163 ? 28.560 0.080 -7.621 1.00 84.62 163 PRO A CA 1
ATOM 1290 C C . PRO A 1 163 ? 28.082 0.017 -9.077 1.00 84.62 163 PRO A C 1
ATOM 1292 O O . PRO A 1 163 ? 27.150 -0.721 -9.383 1.00 84.62 163 PRO A O 1
ATOM 1295 N N . LEU A 1 164 ? 28.729 0.749 -9.991 1.00 85.00 164 LEU A N 1
ATOM 1296 C CA . LEU A 1 164 ? 28.341 0.781 -11.409 1.00 85.00 164 LEU A CA 1
ATOM 1297 C C . LEU A 1 164 ? 28.723 -0.507 -12.147 1.00 85.00 164 LEU A C 1
ATOM 1299 O O . LEU A 1 164 ? 27.951 -1.003 -12.970 1.00 85.00 164 LEU A O 1
ATOM 1303 N N . ALA A 1 165 ? 29.893 -1.070 -11.832 1.00 87.75 165 ALA A N 1
ATOM 1304 C CA . ALA A 1 165 ? 30.318 -2.353 -12.385 1.00 87.75 165 ALA A CA 1
ATOM 1305 C C . ALA A 1 165 ? 29.383 -3.477 -11.914 1.00 87.75 165 ALA A C 1
ATOM 1307 O O . ALA A 1 165 ? 28.916 -4.277 -12.725 1.00 87.75 165 ALA A O 1
ATOM 1308 N N . ARG A 1 166 ? 29.016 -3.456 -10.626 1.00 90.12 166 ARG A N 1
ATOM 1309 C CA . ARG A 1 166 ? 28.043 -4.379 -10.037 1.00 90.12 166 ARG A CA 1
ATOM 1310 C C . ARG A 1 166 ? 26.666 -4.248 -10.682 1.00 90.12 166 ARG A C 1
ATOM 1312 O O . ARG A 1 166 ? 26.095 -5.250 -11.095 1.00 90.12 166 ARG A O 1
ATOM 1319 N N . ALA A 1 167 ? 26.163 -3.023 -10.837 1.00 88.12 167 ALA A N 1
ATOM 1320 C CA . ALA A 1 167 ? 24.891 -2.768 -11.510 1.00 88.12 167 ALA A CA 1
ATOM 1321 C C . ALA A 1 167 ? 24.901 -3.292 -12.955 1.00 88.12 167 ALA A C 1
ATOM 1323 O O . ALA A 1 167 ? 23.960 -3.952 -13.378 1.00 88.12 167 ALA A O 1
ATOM 1324 N N . SER A 1 168 ? 25.990 -3.081 -13.696 1.00 89.12 168 SER A N 1
ATOM 1325 C CA . SER A 1 168 ? 26.128 -3.588 -15.069 1.00 89.12 168 SER A CA 1
ATOM 1326 C C . SER A 1 168 ? 26.121 -5.121 -15.129 1.00 89.12 168 SER A C 1
ATOM 1328 O O . SER A 1 168 ? 25.488 -5.708 -16.011 1.00 89.12 168 SER A O 1
ATOM 1330 N N . ALA A 1 169 ? 26.789 -5.787 -14.180 1.00 90.75 169 ALA A N 1
ATOM 1331 C CA . ALA A 1 169 ? 26.759 -7.242 -14.059 1.00 90.75 169 ALA A CA 1
ATOM 1332 C C . ALA A 1 169 ? 25.346 -7.756 -13.729 1.00 90.75 169 ALA A C 1
ATOM 1334 O O . ALA A 1 169 ? 24.881 -8.695 -14.377 1.00 90.75 169 ALA A O 1
ATOM 1335 N N . MET A 1 170 ? 24.645 -7.088 -12.807 1.00 92.12 170 MET A N 1
ATOM 1336 C CA . MET A 1 170 ? 23.255 -7.382 -12.446 1.00 92.12 170 MET A CA 1
ATOM 1337 C C . MET A 1 170 ? 22.301 -7.225 -13.633 1.00 92.12 170 MET A C 1
ATOM 1339 O O . MET A 1 170 ? 21.511 -8.125 -13.901 1.00 92.12 170 MET A O 1
ATOM 1343 N N . ILE A 1 171 ? 22.397 -6.129 -14.391 1.00 91.06 171 ILE A N 1
ATOM 1344 C CA . ILE A 1 171 ? 21.516 -5.851 -15.539 1.00 91.06 171 ILE A CA 1
ATOM 1345 C C . ILE A 1 171 ? 21.634 -6.935 -16.613 1.00 91.06 171 ILE A C 1
ATOM 1347 O O . ILE A 1 171 ? 20.636 -7.326 -17.214 1.00 91.06 171 ILE A O 1
ATOM 1351 N N . ARG A 1 172 ? 22.837 -7.468 -16.841 1.00 89.38 172 ARG A N 1
ATOM 1352 C CA . ARG A 1 172 ? 23.043 -8.571 -17.789 1.00 89.38 172 ARG A CA 1
ATOM 1353 C C . ARG A 1 172 ? 22.311 -9.846 -17.366 1.00 89.38 172 ARG A C 1
ATOM 1355 O O . ARG A 1 172 ? 21.803 -10.564 -18.225 1.00 89.38 172 ARG A O 1
ATOM 1362 N N . ASP A 1 173 ? 22.254 -10.127 -16.071 1.00 90.81 173 ASP A N 1
ATOM 1363 C CA . ASP A 1 173 ? 21.512 -11.271 -15.545 1.00 90.81 173 ASP A CA 1
ATOM 1364 C C . ASP A 1 173 ? 20.001 -11.016 -15.537 1.00 90.81 173 ASP A C 1
ATOM 1366 O O . ASP A 1 173 ? 19.238 -11.912 -15.904 1.00 90.81 173 ASP A O 1
ATOM 1370 N N . VAL A 1 174 ? 19.576 -9.784 -15.235 1.00 90.81 174 VAL A N 1
ATOM 1371 C CA . VAL A 1 174 ? 18.183 -9.336 -15.386 1.00 90.81 174 VAL A CA 1
ATOM 1372 C C . VAL A 1 174 ? 17.723 -9.505 -16.832 1.00 90.81 174 VAL A C 1
ATOM 1374 O O . VAL A 1 174 ? 16.678 -10.101 -17.053 1.00 90.81 174 VAL A O 1
ATOM 1377 N N . TRP A 1 175 ? 18.513 -9.083 -17.826 1.00 88.81 175 TRP A N 1
ATOM 1378 C CA . TRP A 1 175 ? 18.192 -9.277 -19.244 1.00 88.81 175 TRP A CA 1
ATOM 1379 C C . TRP A 1 175 ? 17.956 -10.751 -19.585 1.00 88.81 175 TRP A C 1
ATOM 1381 O O . TRP A 1 175 ? 16.960 -11.079 -20.222 1.00 88.81 175 TRP A O 1
ATOM 1391 N N . LYS A 1 176 ? 18.838 -11.654 -19.137 1.00 88.81 176 LYS A N 1
ATOM 1392 C CA . LYS A 1 176 ? 18.687 -13.098 -19.386 1.00 88.81 176 LYS A CA 1
ATOM 1393 C C . LYS A 1 176 ? 17.410 -13.653 -18.755 1.00 88.81 176 LYS A C 1
ATOM 1395 O O . LYS A 1 176 ? 16.702 -14.419 -19.404 1.00 88.81 176 LYS A O 1
ATOM 1400 N N . ALA A 1 177 ? 17.119 -13.265 -17.513 1.00 88.19 177 ALA A N 1
ATOM 1401 C CA . ALA A 1 177 ? 15.915 -13.693 -16.807 1.00 88.19 177 ALA A CA 1
ATOM 1402 C C . ALA A 1 177 ? 14.646 -13.152 -17.483 1.00 88.19 177 ALA A C 1
ATOM 1404 O O . ALA A 1 177 ? 13.722 -13.917 -17.753 1.00 88.19 177 ALA A O 1
ATOM 1405 N N . LEU A 1 178 ? 14.631 -11.858 -17.822 1.00 87.88 178 LEU A N 1
ATOM 1406 C CA . LEU A 1 178 ? 13.540 -11.222 -18.554 1.00 87.88 178 LEU A CA 1
ATOM 1407 C C . LEU A 1 178 ? 13.316 -11.921 -19.889 1.00 87.88 178 LEU A C 1
ATOM 1409 O O . LEU A 1 178 ? 12.203 -12.351 -20.157 1.00 87.88 178 LEU A O 1
ATOM 1413 N N . PHE A 1 179 ? 14.359 -12.099 -20.697 1.00 84.25 179 PHE A N 1
ATOM 1414 C CA . PHE A 1 179 ? 14.256 -12.745 -22.003 1.00 84.25 179 PHE A CA 1
ATOM 1415 C C . PHE A 1 179 ? 13.677 -14.161 -21.894 1.00 84.25 179 PHE A C 1
ATOM 1417 O O . PHE A 1 179 ? 12.731 -14.489 -22.602 1.00 84.25 179 PHE A O 1
ATOM 1424 N N . HIS A 1 180 ? 14.168 -14.971 -20.952 1.00 84.81 180 HIS A N 1
ATOM 1425 C CA . HIS A 1 180 ? 13.665 -16.328 -20.750 1.00 84.81 180 HIS A CA 1
ATOM 1426 C C . HIS A 1 180 ? 12.185 -16.357 -20.328 1.00 84.81 180 HIS A C 1
ATOM 1428 O O . HIS A 1 180 ? 11.386 -17.078 -20.921 1.00 84.81 180 HIS A O 1
ATOM 1434 N N . HIS A 1 181 ? 11.789 -15.558 -19.333 1.00 83.00 181 HIS A N 1
ATOM 1435 C CA . HIS A 1 181 ? 10.420 -15.591 -18.805 1.00 83.00 181 HIS A CA 1
ATOM 1436 C C . HIS A 1 181 ? 9.397 -14.871 -19.694 1.00 83.00 181 HIS A C 1
ATOM 1438 O O . HIS A 1 181 ? 8.251 -15.311 -19.786 1.00 83.00 181 HIS A O 1
ATOM 1444 N N . THR A 1 182 ? 9.797 -13.805 -20.391 1.00 78.12 182 THR A N 1
ATOM 1445 C CA . THR A 1 182 ? 8.914 -13.087 -21.327 1.00 78.12 182 THR A CA 1
ATOM 1446 C C . THR A 1 182 ? 8.604 -13.916 -22.573 1.00 78.12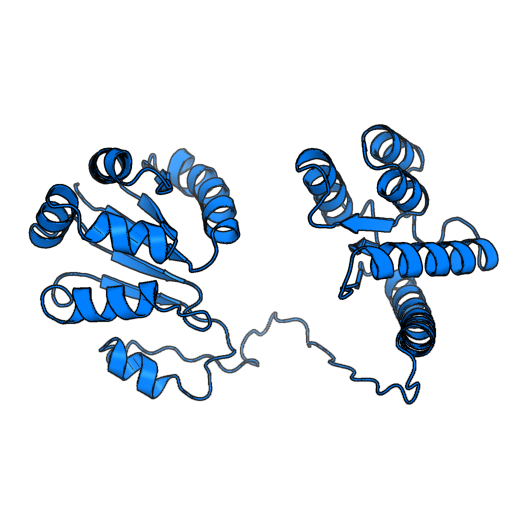 182 THR A C 1
ATOM 1448 O O . THR A 1 182 ? 7.469 -13.867 -23.052 1.00 78.12 182 THR A O 1
ATOM 1451 N N . GLN A 1 183 ? 9.543 -14.758 -23.037 1.00 77.94 183 GLN A N 1
ATOM 1452 C CA . GLN A 1 183 ? 9.302 -15.745 -24.102 1.00 77.94 183 GLN A CA 1
ATOM 1453 C C . GLN A 1 183 ? 8.256 -16.795 -23.716 1.00 77.94 183 GLN A C 1
ATOM 1455 O O . GLN A 1 183 ? 7.444 -17.184 -24.550 1.00 77.94 183 GLN A O 1
ATOM 1460 N N . LEU A 1 184 ? 8.217 -17.199 -22.442 1.00 80.56 184 LEU A N 1
ATOM 1461 C CA . LEU A 1 184 ? 7.160 -18.063 -21.894 1.00 80.56 184 LEU A CA 1
ATOM 1462 C C . LEU A 1 184 ? 5.825 -17.322 -21.709 1.00 80.56 184 LEU A C 1
ATOM 1464 O O . LEU A 1 184 ? 4.806 -17.919 -21.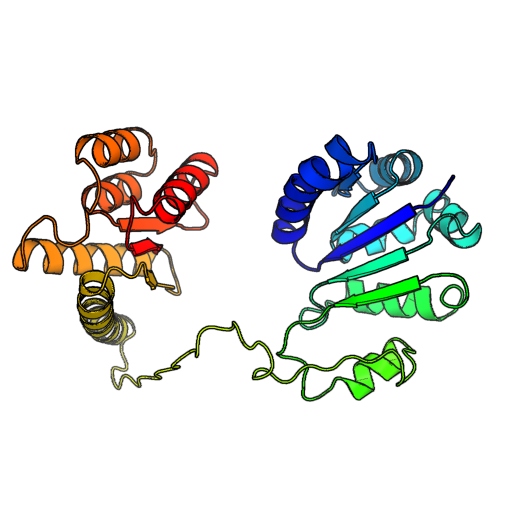382 1.00 80.56 184 LEU A O 1
ATOM 1468 N N . GLY A 1 185 ? 5.825 -16.009 -21.935 1.00 76.94 185 GLY A N 1
ATOM 1469 C CA . GLY A 1 185 ? 4.660 -15.147 -21.892 1.00 76.94 185 GLY A CA 1
ATOM 1470 C C . GLY A 1 185 ? 4.316 -14.565 -20.533 1.00 76.94 185 GLY A C 1
ATOM 1471 O O . GLY A 1 185 ? 3.276 -13.922 -20.424 1.00 76.94 185 GLY A O 1
ATOM 1472 N N . HIS A 1 186 ? 5.191 -14.714 -19.542 1.00 82.25 186 HIS A N 1
ATOM 1473 C CA . HIS A 1 186 ? 5.017 -14.095 -18.234 1.00 82.25 186 HIS A CA 1
ATOM 1474 C C . HIS A 1 186 ? 5.355 -12.597 -18.273 1.00 82.25 186 HIS A C 1
ATOM 1476 O O . HIS A 1 186 ? 6.253 -12.170 -19.005 1.00 82.25 186 HIS A O 1
ATOM 1482 N N . SER A 1 187 ? 4.664 -11.804 -17.453 1.00 81.81 187 SER A N 1
ATOM 1483 C CA . SER A 1 187 ? 5.045 -10.419 -17.155 1.00 81.81 187 SER A CA 1
ATOM 1484 C C . SER A 1 187 ? 6.088 -10.391 -16.033 1.00 81.81 187 SER A C 1
ATOM 1486 O O . SER A 1 187 ? 6.105 -11.267 -15.167 1.00 81.81 187 SER A O 1
ATOM 1488 N N . ALA A 1 188 ? 6.945 -9.373 -16.017 1.00 85.06 188 ALA A N 1
ATOM 1489 C CA . ALA A 1 188 ? 8.010 -9.232 -15.031 1.00 85.06 188 ALA A CA 1
ATOM 1490 C C . ALA A 1 188 ? 8.027 -7.836 -14.401 1.00 85.06 188 ALA A C 1
ATOM 1492 O O . ALA A 1 188 ? 7.742 -6.836 -15.062 1.00 85.06 188 ALA A O 1
ATOM 1493 N N . VAL A 1 189 ? 8.402 -7.780 -13.119 1.00 88.94 189 VAL A N 1
ATOM 1494 C CA . VAL A 1 189 ? 8.645 -6.530 -12.393 1.00 88.94 189 VAL A CA 1
ATOM 1495 C C . VAL A 1 189 ? 10.093 -6.498 -11.910 1.00 88.94 189 VAL A C 1
ATOM 1497 O O . VAL A 1 189 ? 10.541 -7.447 -11.268 1.00 88.94 189 VAL A O 1
ATOM 1500 N N . VAL A 1 190 ? 10.825 -5.424 -12.213 1.00 89.50 190 VAL A N 1
ATOM 1501 C CA . VAL A 1 190 ? 12.230 -5.246 -11.816 1.00 89.50 190 VAL A CA 1
ATOM 1502 C C . VAL A 1 190 ? 12.341 -4.093 -10.830 1.00 89.50 190 VAL A C 1
ATOM 1504 O O . VAL A 1 190 ? 12.166 -2.942 -11.201 1.00 89.50 190 VAL A O 1
ATOM 1507 N N . PHE A 1 191 ? 12.680 -4.394 -9.579 1.00 90.19 191 PHE A N 1
ATOM 1508 C CA . PHE A 1 191 ? 12.937 -3.367 -8.574 1.00 90.19 191 PHE A CA 1
ATOM 1509 C C . PHE A 1 191 ? 14.400 -2.928 -8.611 1.00 90.19 191 PHE A C 1
ATOM 1511 O O . PHE A 1 191 ? 15.309 -3.761 -8.618 1.00 90.19 191 PHE A O 1
ATOM 1518 N N . VAL A 1 192 ? 14.634 -1.617 -8.567 1.00 89.06 192 VAL A N 1
ATOM 1519 C CA . VAL A 1 192 ? 15.978 -1.040 -8.430 1.00 89.06 192 VAL A CA 1
ATOM 1520 C C . VAL A 1 192 ? 16.036 -0.051 -7.273 1.00 89.06 192 VAL A C 1
ATOM 1522 O O . VAL A 1 192 ? 15.012 0.515 -6.894 1.00 89.06 192 VAL A O 1
ATOM 1525 N N . PRO A 1 193 ? 17.237 0.246 -6.750 1.00 87.00 193 PRO A N 1
ATOM 1526 C CA . PRO A 1 193 ? 17.356 1.096 -5.572 1.00 87.00 193 PRO A CA 1
ATOM 1527 C C . PRO A 1 193 ? 17.282 2.606 -5.856 1.00 87.00 193 PRO A C 1
ATOM 1529 O O . PRO A 1 193 ? 17.210 3.384 -4.912 1.00 87.00 193 PRO A O 1
ATOM 1532 N N . SER A 1 194 ? 17.348 3.067 -7.113 1.00 86.56 194 SER A N 1
ATOM 1533 C CA . SER A 1 194 ? 17.209 4.502 -7.422 1.00 86.56 194 SER A CA 1
ATOM 1534 C C . SER A 1 194 ? 16.718 4.778 -8.839 1.00 86.56 194 SER A C 1
ATOM 1536 O O . SER A 1 194 ? 17.003 4.014 -9.762 1.00 86.56 194 SER A O 1
ATOM 1538 N N . THR A 1 195 ? 16.094 5.942 -9.042 1.00 83.75 195 THR A N 1
ATOM 1539 C CA . THR A 1 195 ? 15.666 6.433 -10.365 1.00 83.75 195 THR A CA 1
ATOM 1540 C C . THR A 1 195 ? 16.831 6.551 -11.350 1.00 83.75 195 THR A C 1
ATOM 1542 O O . THR A 1 195 ? 16.689 6.251 -12.532 1.00 83.75 195 THR A O 1
ATOM 1545 N N . ARG A 1 196 ? 18.029 6.917 -10.871 1.00 85.06 196 ARG A N 1
ATOM 1546 C CA . ARG A 1 196 ? 19.231 6.979 -11.716 1.00 85.06 196 ARG A CA 1
ATOM 1547 C C . ARG A 1 196 ? 19.617 5.598 -12.249 1.00 85.06 196 ARG A C 1
ATOM 1549 O O . ARG A 1 196 ? 19.948 5.462 -13.424 1.00 85.06 196 ARG A O 1
ATOM 1556 N N . LEU A 1 197 ? 19.570 4.577 -11.392 1.00 87.38 197 LEU A N 1
ATOM 1557 C CA . LEU A 1 197 ? 19.825 3.197 -11.803 1.00 87.38 197 LEU A CA 1
ATOM 1558 C C . LEU A 1 197 ? 18.684 2.628 -12.647 1.00 87.38 197 LEU A C 1
ATOM 1560 O O . LEU A 1 197 ? 18.952 1.786 -13.498 1.00 87.38 197 LEU A O 1
ATOM 1564 N N . ALA A 1 198 ? 17.457 3.123 -12.477 1.00 86.75 198 ALA A N 1
ATOM 1565 C CA . ALA A 1 198 ? 16.334 2.789 -13.343 1.00 86.75 198 ALA A CA 1
ATOM 1566 C C . ALA A 1 198 ? 16.592 3.239 -14.783 1.00 86.75 198 ALA A C 1
ATOM 1568 O O . ALA A 1 198 ? 16.584 2.418 -15.696 1.00 86.75 198 ALA A O 1
ATOM 1569 N N . GLY A 1 199 ? 16.947 4.514 -14.973 1.00 85.19 199 GLY A N 1
ATOM 1570 C CA . GLY A 1 199 ? 17.309 5.044 -16.289 1.00 85.19 199 GLY A CA 1
ATOM 1571 C C . GLY A 1 199 ? 18.506 4.315 -16.908 1.00 85.19 199 GLY A C 1
ATOM 1572 O O . GLY A 1 199 ? 18.480 3.964 -18.085 1.00 85.19 199 GLY A O 1
ATOM 1573 N N . PHE A 1 200 ? 19.532 4.010 -16.104 1.00 87.56 200 PHE A N 1
ATOM 1574 C CA . PHE A 1 200 ? 20.682 3.218 -16.553 1.00 87.56 200 PHE A CA 1
ATOM 1575 C C . PHE A 1 200 ? 20.272 1.802 -16.995 1.00 87.56 200 PHE A C 1
ATOM 1577 O O . PHE A 1 200 ? 20.679 1.344 -18.061 1.00 87.56 200 PHE A O 1
ATOM 1584 N N . THR A 1 201 ? 19.423 1.129 -16.215 1.00 88.62 201 THR A N 1
ATOM 1585 C CA . THR A 1 201 ? 18.902 -0.211 -16.524 1.00 88.62 201 THR A CA 1
ATOM 1586 C C . THR A 1 201 ? 18.095 -0.195 -17.813 1.00 88.62 201 THR A C 1
ATOM 1588 O O . THR A 1 201 ? 18.407 -0.956 -18.725 1.00 88.62 201 THR A O 1
ATOM 1591 N N . VAL A 1 202 ? 17.130 0.719 -17.937 1.00 87.12 202 VAL A N 1
ATOM 1592 C CA . VAL A 1 202 ? 16.324 0.915 -19.149 1.00 87.12 202 VAL A CA 1
ATOM 1593 C C . VAL A 1 202 ? 17.211 1.126 -20.372 1.00 87.12 202 VAL A C 1
ATOM 1595 O O . VAL A 1 202 ? 17.048 0.424 -21.366 1.00 87.12 202 VAL A O 1
ATOM 1598 N N . TYR A 1 203 ? 18.181 2.039 -20.297 1.00 87.06 203 TYR A N 1
ATOM 1599 C CA . TYR A 1 203 ? 19.094 2.319 -21.405 1.00 87.06 203 TYR A CA 1
ATOM 1600 C C . TYR A 1 203 ? 19.856 1.061 -21.853 1.00 87.06 203 TYR A C 1
ATOM 1602 O O . TYR A 1 203 ? 19.987 0.781 -23.048 1.00 87.06 203 TYR A O 1
ATOM 1610 N N . HIS A 1 204 ? 20.333 0.259 -20.899 1.00 87.31 204 HIS A N 1
ATOM 1611 C CA . HIS A 1 204 ? 21.000 -1.004 -21.199 1.00 87.31 204 HIS A CA 1
ATOM 1612 C C . HIS A 1 204 ? 20.053 -2.045 -21.808 1.00 87.31 204 HIS A C 1
ATOM 1614 O O . HIS A 1 204 ? 20.428 -2.693 -22.789 1.00 87.31 204 HIS A O 1
ATOM 1620 N N . LEU A 1 205 ? 18.832 -2.180 -21.282 1.00 86.38 205 LEU A N 1
ATOM 1621 C CA . LEU A 1 205 ? 17.819 -3.096 -21.811 1.00 86.38 205 LEU A CA 1
ATOM 1622 C C . LEU A 1 205 ? 17.403 -2.707 -23.236 1.00 86.38 205 LEU A C 1
ATOM 1624 O O . LEU A 1 205 ? 17.342 -3.579 -24.098 1.00 86.38 205 LEU A O 1
ATOM 1628 N N . GLN A 1 206 ? 17.219 -1.414 -23.519 1.00 84.44 206 GLN A N 1
ATOM 1629 C CA . GLN A 1 206 ? 16.944 -0.903 -24.867 1.00 84.44 206 GLN A CA 1
ATOM 1630 C C . GLN A 1 206 ? 18.050 -1.294 -25.849 1.00 84.44 206 GLN A C 1
ATOM 1632 O O . GLN A 1 206 ? 17.770 -1.840 -26.913 1.00 84.44 206 GLN A O 1
ATOM 1637 N N . ARG A 1 207 ? 19.324 -1.099 -25.479 1.00 85.12 207 ARG A N 1
ATOM 1638 C CA . ARG A 1 207 ? 20.462 -1.487 -26.331 1.00 85.12 207 ARG A CA 1
ATOM 1639 C C . ARG A 1 207 ? 20.532 -2.989 -26.581 1.00 85.12 207 ARG A C 1
ATOM 1641 O O . ARG A 1 207 ? 20.934 -3.401 -27.668 1.00 85.12 207 ARG A O 1
ATOM 1648 N N . CYS A 1 208 ? 20.193 -3.803 -25.586 1.00 83.31 208 CYS A N 1
ATOM 1649 C CA . CYS A 1 208 ? 20.095 -5.250 -25.751 1.00 83.31 208 CYS A CA 1
ATOM 1650 C C . CYS A 1 208 ? 18.943 -5.623 -26.696 1.00 83.31 208 CYS A C 1
ATOM 1652 O O . CYS A 1 208 ? 19.149 -6.420 -27.609 1.00 83.31 208 CYS A O 1
ATOM 1654 N N . LEU A 1 209 ? 17.782 -4.982 -26.554 1.00 81.69 209 LEU A N 1
ATOM 1655 C CA . LEU A 1 209 ? 16.608 -5.201 -27.398 1.00 81.69 209 LEU A CA 1
ATOM 1656 C C . LEU A 1 209 ? 16.870 -4.824 -28.863 1.00 81.69 209 LEU A C 1
ATOM 1658 O O . LEU A 1 209 ? 16.611 -5.630 -29.753 1.00 81.69 209 LEU A O 1
ATOM 1662 N N . SER A 1 210 ? 17.482 -3.664 -29.125 1.00 80.19 210 SER A N 1
ATOM 1663 C CA . SER A 1 210 ? 17.852 -3.241 -30.485 1.00 80.19 210 SER A CA 1
ATOM 1664 C C . SER A 1 210 ? 18.804 -4.219 -31.182 1.00 80.19 210 SER A C 1
ATOM 1666 O O . SER A 1 210 ? 18.788 -4.312 -32.404 1.00 80.19 210 SER A O 1
ATOM 1668 N N . ARG A 1 211 ? 19.631 -4.958 -30.426 1.00 79.56 211 ARG A N 1
ATOM 1669 C CA . ARG A 1 211 ? 20.550 -5.974 -30.970 1.00 79.56 211 ARG A CA 1
ATOM 1670 C C . ARG A 1 211 ? 19.872 -7.314 -31.254 1.00 79.56 211 ARG A C 1
ATOM 1672 O O . ARG A 1 211 ? 20.351 -8.048 -32.110 1.00 79.56 211 ARG A O 1
ATOM 1679 N N . CYS A 1 212 ? 18.803 -7.640 -30.530 1.00 70.88 212 CYS A N 1
ATOM 1680 C CA . CYS A 1 212 ? 18.076 -8.906 -30.662 1.00 70.88 212 CYS A CA 1
ATOM 1681 C C . CYS A 1 212 ? 16.844 -8.817 -31.584 1.00 70.88 212 CYS A C 1
ATOM 1683 O O . CYS A 1 212 ? 16.300 -9.856 -31.946 1.00 70.88 212 CYS A O 1
ATOM 1685 N N . GLY A 1 213 ? 16.428 -7.607 -31.975 1.00 62.84 213 GLY A N 1
ATOM 1686 C CA . GLY A 1 213 ? 15.272 -7.339 -32.836 1.00 62.84 213 GLY A CA 1
ATOM 1687 C C . GLY A 1 213 ? 14.172 -6.571 -32.095 1.00 62.84 213 GLY A C 1
ATOM 1688 O O . GLY A 1 213 ? 13.785 -6.925 -30.979 1.00 62.84 213 GLY A O 1
ATOM 1689 N N . SER A 1 214 ? 13.665 -5.496 -32.706 1.00 55.72 214 SER A N 1
ATOM 1690 C CA . SER A 1 214 ? 12.601 -4.656 -32.148 1.00 55.72 214 SER A CA 1
ATOM 1691 C C . SER A 1 214 ? 11.249 -5.380 -32.212 1.00 55.72 214 SER A C 1
ATOM 1693 O O . SER A 1 214 ? 10.699 -5.593 -33.287 1.00 55.72 214 SER A O 1
ATOM 1695 N N . GLY A 1 215 ? 10.703 -5.769 -31.056 1.00 60.06 215 GLY A N 1
ATOM 1696 C CA . GLY A 1 215 ? 9.355 -6.354 -30.965 1.00 60.06 215 GLY A CA 1
ATOM 1697 C C . GLY A 1 215 ? 9.183 -7.484 -29.952 1.00 60.06 215 GLY A C 1
ATOM 1698 O O . GLY A 1 215 ? 8.062 -7.917 -29.727 1.00 60.06 215 GLY A O 1
ATOM 1699 N N . LEU A 1 216 ? 10.258 -7.944 -29.301 1.00 59.75 216 LEU A N 1
ATOM 1700 C CA . LEU A 1 216 ? 10.201 -9.092 -28.382 1.00 59.75 216 LEU A CA 1
ATOM 1701 C C . LEU A 1 216 ? 9.246 -8.907 -27.187 1.00 59.75 216 LEU A C 1
ATOM 1703 O O . LEU A 1 216 ? 8.750 -9.901 -26.666 1.00 59.75 216 LEU A O 1
ATOM 1707 N N . TRP A 1 217 ? 8.994 -7.665 -26.759 1.00 64.69 217 TRP A N 1
ATOM 1708 C CA . TRP A 1 217 ? 8.190 -7.353 -25.566 1.00 64.69 217 TRP A CA 1
ATOM 1709 C C . TRP A 1 217 ? 6.888 -6.598 -25.851 1.00 64.69 217 TRP A C 1
ATOM 1711 O O . TRP A 1 217 ? 6.157 -6.263 -24.922 1.00 64.69 217 TRP A O 1
ATOM 1721 N N . VAL A 1 218 ? 6.566 -6.360 -27.126 1.00 60.78 218 VAL A N 1
ATOM 1722 C CA . VAL A 1 218 ? 5.304 -5.737 -27.540 1.00 60.78 218 VAL A CA 1
ATOM 1723 C C . VAL A 1 218 ? 4.379 -6.838 -28.046 1.00 60.78 218 VAL A C 1
ATOM 1725 O O . VAL A 1 218 ? 4.548 -7.338 -29.154 1.00 60.78 218 VAL A O 1
ATOM 1728 N N . LYS A 1 219 ? 3.416 -7.249 -27.213 1.00 61.38 219 LYS A N 1
ATOM 1729 C CA . LYS A 1 219 ? 2.415 -8.272 -27.572 1.00 61.38 219 LYS A CA 1
ATOM 1730 C C . LYS A 1 219 ? 1.095 -7.704 -28.094 1.00 61.38 219 LYS A C 1
ATOM 1732 O O . LYS A 1 219 ? 0.279 -8.459 -28.613 1.00 61.38 219 LYS A O 1
ATOM 1737 N N . CYS A 1 220 ? 0.879 -6.401 -27.942 1.00 59.88 220 CYS A N 1
ATOM 1738 C CA . CYS A 1 220 ? -0.336 -5.720 -28.375 1.00 59.88 220 CYS A CA 1
ATOM 1739 C C . CYS A 1 220 ? -0.162 -5.037 -29.735 1.00 59.88 220 CYS A C 1
ATOM 1741 O O . CYS A 1 220 ? 0.950 -4.901 -30.246 1.00 59.88 220 CYS A O 1
ATOM 1743 N N . GLN A 1 221 ? -1.290 -4.601 -30.300 1.00 64.12 221 GLN A N 1
ATOM 1744 C CA . GLN A 1 221 ? -1.335 -3.711 -31.458 1.00 64.12 221 GLN A CA 1
ATOM 1745 C C . GLN A 1 221 ? -0.429 -2.496 -31.224 1.00 64.12 221 GLN A C 1
ATOM 1747 O O . GLN A 1 221 ? -0.462 -1.896 -30.145 1.00 64.12 221 GLN A O 1
ATOM 1752 N N . LYS A 1 222 ? 0.413 -2.169 -32.213 1.00 69.44 222 LYS A N 1
ATOM 1753 C CA . LYS A 1 222 ? 1.394 -1.076 -32.106 1.00 69.44 222 LYS A CA 1
ATOM 1754 C C . LYS A 1 222 ? 0.702 0.258 -31.839 1.00 69.44 222 LYS A C 1
ATOM 1756 O O . LYS A 1 222 ? 1.220 1.060 -31.071 1.00 69.44 222 LYS A O 1
ATOM 1761 N N . GLU A 1 223 ? -0.503 0.423 -32.374 1.00 74.44 223 GLU A N 1
ATOM 1762 C CA . GLU A 1 223 ? -1.347 1.602 -32.212 1.00 74.44 223 GLU A CA 1
ATOM 1763 C C . GLU A 1 223 ? -1.649 1.888 -30.730 1.00 74.44 223 GLU A C 1
ATOM 1765 O O . GLU A 1 223 ? -1.461 3.007 -30.264 1.00 74.44 223 GLU A O 1
ATOM 1770 N N . ALA A 1 224 ? -2.006 0.865 -29.944 1.00 77.25 224 ALA A N 1
ATOM 1771 C CA . ALA A 1 224 ? -2.328 1.033 -28.522 1.00 77.25 224 ALA A CA 1
ATOM 1772 C C . ALA A 1 224 ? -1.108 1.444 -27.675 1.00 77.25 224 ALA A C 1
ATOM 1774 O O . ALA A 1 224 ? -1.240 2.133 -26.661 1.00 77.25 224 ALA A O 1
ATOM 1775 N N . VAL A 1 225 ? 0.090 1.009 -28.074 1.00 79.81 225 VAL A N 1
ATOM 1776 C CA . VAL A 1 225 ? 1.345 1.377 -27.406 1.00 79.81 225 VAL A CA 1
ATOM 1777 C C . VAL A 1 225 ? 1.747 2.808 -27.761 1.00 79.81 225 VAL A C 1
ATOM 1779 O O . VAL A 1 225 ? 2.190 3.549 -26.885 1.00 79.81 225 VAL A O 1
ATOM 1782 N N . GLU A 1 226 ? 1.567 3.207 -29.019 1.00 82.56 226 GLU A N 1
ATOM 1783 C CA . GLU A 1 226 ? 1.841 4.565 -29.499 1.00 82.56 226 GLU A CA 1
ATOM 1784 C C . GLU A 1 226 ? 0.885 5.595 -28.883 1.00 82.56 226 GLU A C 1
ATOM 1786 O O . GLU A 1 226 ? 1.338 6.641 -28.414 1.00 82.56 226 GLU A O 1
ATOM 1791 N N . GLU A 1 227 ? -0.409 5.277 -28.781 1.00 85.06 227 GLU A N 1
ATOM 1792 C CA . GLU A 1 227 ? -1.396 6.110 -28.082 1.00 85.06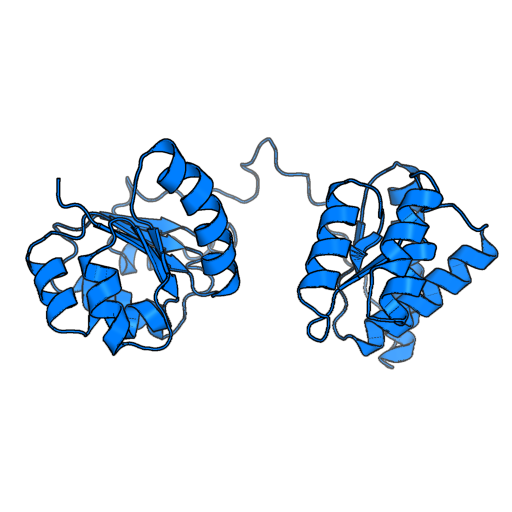 227 GLU A CA 1
ATOM 1793 C C . GLU A 1 227 ? -1.030 6.304 -26.606 1.00 85.06 227 GLU A C 1
ATOM 1795 O O . GLU A 1 227 ? -1.037 7.427 -26.092 1.00 85.06 227 GLU A O 1
ATOM 1800 N N . LEU A 1 228 ? -0.656 5.218 -25.919 1.00 84.00 228 LEU A N 1
ATOM 1801 C CA . LEU A 1 228 ? -0.230 5.289 -24.525 1.00 84.00 228 LEU A CA 1
ATOM 1802 C C . LEU A 1 228 ? 1.045 6.127 -24.381 1.00 84.00 228 LEU A C 1
ATOM 1804 O O . LEU A 1 228 ? 1.099 6.986 -23.502 1.00 84.00 228 LEU A O 1
ATOM 1808 N N . ALA A 1 229 ? 2.041 5.920 -25.245 1.00 85.12 229 ALA A N 1
ATOM 1809 C CA . ALA A 1 229 ? 3.283 6.688 -25.235 1.00 85.12 229 ALA A CA 1
ATOM 1810 C C . ALA A 1 229 ? 3.037 8.188 -25.468 1.00 85.12 229 ALA A C 1
ATOM 1812 O O . ALA A 1 229 ? 3.670 9.007 -24.807 1.00 85.12 229 ALA A O 1
ATOM 1813 N N . GLY A 1 230 ? 2.094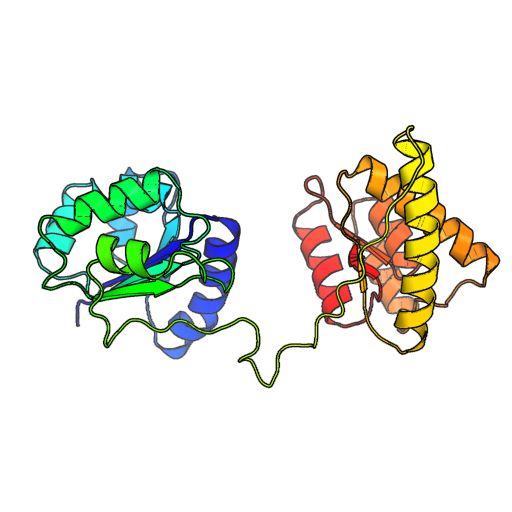 8.552 -26.344 1.00 86.56 230 GLY A N 1
ATOM 1814 C CA . GLY A 1 230 ? 1.706 9.945 -26.592 1.00 86.56 230 GLY A CA 1
ATOM 1815 C C . GLY A 1 230 ? 0.961 10.609 -25.428 1.00 86.56 230 GLY A C 1
ATOM 1816 O O . GLY A 1 230 ? 0.987 11.831 -25.300 1.00 86.56 230 GLY A O 1
ATOM 1817 N N . SER A 1 231 ? 0.315 9.821 -24.563 1.00 88.12 231 SER A N 1
ATOM 1818 C CA . SER A 1 231 ? -0.400 10.328 -23.381 1.00 88.12 231 SER A CA 1
ATOM 1819 C C . SER A 1 231 ? 0.495 10.600 -22.165 1.00 88.12 231 SER A C 1
ATOM 1821 O O . SER A 1 231 ? 0.065 11.289 -21.238 1.00 88.12 231 SER A O 1
ATOM 1823 N N . ILE A 1 232 ? 1.715 10.050 -22.154 1.00 89.44 232 ILE A N 1
ATOM 1824 C CA . ILE A 1 232 ? 2.643 10.119 -21.021 1.00 89.44 232 ILE A CA 1
ATOM 1825 C C . ILE A 1 232 ? 3.444 11.422 -21.070 1.00 89.44 232 ILE A C 1
ATOM 1827 O O . ILE A 1 232 ? 4.041 11.761 -22.090 1.00 89.44 232 ILE A O 1
ATOM 1831 N N . GLN A 1 233 ? 3.502 12.135 -19.943 1.00 88.50 233 GLN A N 1
ATOM 1832 C CA . GLN A 1 233 ? 4.228 13.408 -19.851 1.00 88.50 233 GLN A CA 1
ATOM 1833 C C . GLN A 1 233 ? 5.741 13.224 -19.681 1.00 88.50 233 GLN A C 1
ATOM 1835 O O . GLN A 1 233 ? 6.524 14.048 -20.155 1.00 88.50 233 GLN A O 1
ATOM 1840 N N . ASP A 1 234 ? 6.164 12.158 -18.995 1.00 87.12 234 ASP A N 1
ATOM 1841 C CA . ASP A 1 234 ? 7.581 11.871 -18.781 1.00 87.12 234 ASP A CA 1
ATOM 1842 C C . ASP A 1 234 ? 8.237 11.325 -20.069 1.00 87.12 234 ASP A C 1
ATOM 1844 O O . ASP A 1 234 ? 7.862 10.251 -20.554 1.00 87.12 234 ASP A O 1
ATOM 1848 N N . PRO A 1 235 ? 9.259 12.012 -20.618 1.00 85.81 235 PRO A N 1
ATOM 1849 C CA . PRO A 1 235 ? 9.886 11.618 -21.874 1.00 85.81 235 PRO A CA 1
ATOM 1850 C C . PRO A 1 235 ? 10.612 10.272 -21.781 1.00 85.81 235 PRO A C 1
ATOM 1852 O O . PRO A 1 235 ? 10.614 9.508 -22.747 1.00 85.81 235 PRO A O 1
ATOM 1855 N N . LEU A 1 236 ? 11.223 9.946 -20.637 1.00 84.12 236 LEU A N 1
ATOM 1856 C CA . LEU A 1 236 ? 11.879 8.654 -20.452 1.00 84.12 236 LEU A CA 1
ATOM 1857 C C . LEU A 1 236 ? 10.837 7.543 -20.404 1.00 84.12 236 LEU A C 1
ATOM 1859 O O . LEU A 1 236 ? 11.031 6.509 -21.043 1.00 84.12 236 LEU A O 1
ATOM 1863 N N . ALA A 1 237 ? 9.729 7.759 -19.696 1.00 86.81 237 ALA A N 1
ATOM 1864 C CA . ALA A 1 237 ? 8.655 6.779 -19.624 1.00 86.81 237 ALA A CA 1
ATOM 1865 C C . ALA A 1 237 ? 7.979 6.560 -20.984 1.00 86.81 237 ALA A C 1
ATOM 1867 O O . ALA A 1 237 ? 7.788 5.408 -21.371 1.00 86.81 237 ALA A O 1
ATOM 1868 N N . ALA A 1 238 ? 7.714 7.619 -21.752 1.00 87.00 238 ALA A N 1
ATOM 1869 C CA . ALA A 1 238 ? 7.157 7.517 -23.101 1.00 87.00 238 ALA A CA 1
ATOM 1870 C C . ALA A 1 238 ? 8.057 6.688 -24.037 1.00 87.00 238 ALA A C 1
ATOM 1872 O O . ALA A 1 238 ? 7.584 5.786 -24.732 1.00 87.00 238 ALA A O 1
ATOM 1873 N N . VAL A 1 239 ? 9.376 6.924 -23.997 1.00 84.69 239 VAL A N 1
ATOM 1874 C CA . VAL A 1 239 ? 10.343 6.116 -24.757 1.00 84.69 239 VAL A CA 1
ATOM 1875 C C . VAL A 1 239 ? 10.381 4.676 -24.244 1.00 84.69 239 VAL A C 1
ATOM 1877 O O . VAL A 1 239 ? 10.506 3.764 -25.046 1.00 84.69 239 VAL A O 1
ATOM 1880 N N . CYS A 1 240 ? 10.262 4.418 -22.940 1.00 85.25 240 CYS A N 1
ATOM 1881 C CA . CYS A 1 240 ? 10.175 3.040 -22.437 1.00 85.25 240 CYS A CA 1
ATOM 1882 C C . CYS A 1 240 ? 8.951 2.311 -23.000 1.00 85.25 240 CYS A C 1
ATOM 1884 O O . CYS A 1 240 ? 9.074 1.166 -23.450 1.00 85.25 240 CYS A O 1
ATOM 1886 N N . VAL A 1 241 ? 7.796 2.985 -22.991 1.00 86.12 241 VAL A N 1
ATOM 1887 C CA . VAL A 1 241 ? 6.513 2.413 -23.405 1.00 86.12 241 VAL A CA 1
ATOM 1888 C C . VAL A 1 241 ? 6.554 1.980 -24.863 1.00 86.12 241 VAL A C 1
ATOM 1890 O O . VAL A 1 241 ? 6.099 0.878 -25.157 1.00 86.12 241 VAL A O 1
ATOM 1893 N N . SER A 1 242 ? 7.194 2.746 -25.751 1.00 81.62 242 SER A N 1
ATOM 1894 C CA . SER A 1 242 ? 7.332 2.365 -27.166 1.00 81.62 242 SER A CA 1
ATOM 1895 C C . SER A 1 242 ? 8.116 1.062 -27.389 1.00 81.62 242 SER A C 1
ATOM 1897 O O . SER A 1 242 ? 7.905 0.376 -28.389 1.00 81.62 242 SER A O 1
ATOM 1899 N N . TYR A 1 243 ? 8.964 0.660 -26.437 1.00 79.06 243 TYR A N 1
ATOM 1900 C CA . TYR A 1 243 ? 9.660 -0.633 -26.442 1.00 79.06 243 TYR A CA 1
ATOM 1901 C C . TYR A 1 243 ? 8.919 -1.742 -25.668 1.00 79.06 243 TYR A C 1
ATOM 1903 O O . TYR A 1 243 ? 9.470 -2.831 -25.491 1.00 79.06 243 TYR A O 1
ATOM 1911 N N . GLY A 1 244 ? 7.693 -1.496 -25.193 1.00 78.94 244 GLY A N 1
ATOM 1912 C CA . GLY A 1 244 ? 6.908 -2.447 -24.395 1.00 78.94 244 GLY A CA 1
ATOM 1913 C C . GLY A 1 244 ? 7.311 -2.519 -22.916 1.00 78.94 244 GLY A C 1
ATOM 1914 O O . GLY A 1 244 ? 6.959 -3.481 -22.225 1.00 78.94 244 GLY A O 1
ATOM 1915 N N . MET A 1 245 ? 8.052 -1.520 -22.419 1.00 85.38 245 MET A N 1
ATOM 1916 C CA . MET A 1 245 ? 8.489 -1.416 -21.024 1.00 85.38 245 MET A CA 1
ATOM 1917 C C . MET A 1 245 ? 7.810 -0.240 -20.313 1.00 85.38 245 MET A C 1
ATOM 1919 O O . MET A 1 245 ? 7.678 0.839 -20.870 1.00 85.38 245 MET A O 1
ATOM 1923 N N . GLY A 1 246 ? 7.429 -0.406 -19.051 1.00 87.31 246 GLY A N 1
ATOM 1924 C CA . GLY A 1 246 ? 6.998 0.694 -18.186 1.00 87.31 246 GLY A CA 1
ATOM 1925 C C . GLY A 1 246 ? 8.053 1.010 -17.134 1.00 87.31 246 GLY A C 1
ATOM 1926 O O . GLY A 1 246 ? 8.643 0.086 -16.583 1.00 87.31 246 GLY A O 1
ATOM 1927 N N . ILE A 1 247 ? 8.257 2.288 -16.819 1.00 88.75 247 ILE A N 1
ATOM 1928 C CA . ILE A 1 247 ? 9.051 2.737 -15.667 1.00 88.75 247 ILE A CA 1
ATOM 1929 C C . ILE A 1 247 ? 8.142 3.501 -14.703 1.00 88.75 247 ILE A C 1
ATOM 1931 O O . ILE A 1 247 ? 7.320 4.308 -15.131 1.00 88.75 247 ILE A O 1
ATOM 1935 N N . VAL A 1 248 ? 8.266 3.240 -13.406 1.00 87.69 248 VAL A N 1
ATOM 1936 C CA . VAL A 1 248 ? 7.537 3.939 -12.348 1.00 87.69 248 VAL A CA 1
ATOM 1937 C C . VAL A 1 248 ? 8.528 4.429 -11.298 1.00 87.69 248 VAL A C 1
ATOM 1939 O O . VAL A 1 248 ? 9.301 3.656 -10.742 1.00 87.69 248 VAL A O 1
ATOM 1942 N N . HIS A 1 249 ? 8.487 5.723 -10.982 1.00 85.38 249 HIS A N 1
ATOM 1943 C CA . HIS A 1 249 ? 9.299 6.306 -9.914 1.00 85.38 249 HIS A CA 1
ATOM 1944 C C . HIS A 1 249 ? 8.538 7.377 -9.129 1.00 85.38 249 HIS A C 1
ATOM 1946 O O . HIS A 1 249 ? 7.532 7.908 -9.593 1.00 85.38 249 HIS A O 1
ATOM 1952 N N . SER A 1 250 ? 9.060 7.745 -7.956 1.00 79.38 250 SER A N 1
ATOM 1953 C CA . SER A 1 250 ? 8.429 8.686 -7.015 1.00 79.38 250 SER A CA 1
ATOM 1954 C C . SER A 1 250 ? 8.106 10.060 -7.608 1.00 79.38 250 SER A C 1
ATOM 1956 O O . SER A 1 250 ? 7.126 10.677 -7.215 1.00 79.38 250 SER A O 1
ATOM 1958 N N . ASN A 1 251 ? 8.920 10.539 -8.552 1.00 83.50 251 ASN A N 1
ATOM 1959 C CA . ASN A 1 251 ? 8.779 11.883 -9.129 1.00 83.50 251 ASN A CA 1
ATOM 1960 C C . ASN A 1 251 ? 7.804 11.950 -10.317 1.00 83.50 251 ASN A C 1
ATOM 1962 O O . ASN A 1 251 ? 7.714 12.985 -10.968 1.00 83.50 251 ASN A O 1
ATOM 1966 N N . MET A 1 252 ? 7.142 10.842 -10.654 1.00 85.56 252 MET A N 1
ATOM 1967 C CA . MET A 1 252 ? 6.273 10.764 -11.824 1.00 85.56 252 MET A CA 1
ATOM 1968 C C . MET A 1 252 ? 4.861 11.244 -11.473 1.00 85.56 252 MET A C 1
ATOM 1970 O O . MET A 1 252 ? 4.410 11.089 -10.335 1.00 85.56 252 MET A O 1
ATOM 1974 N N . SER A 1 253 ? 4.142 11.813 -12.444 1.00 87.62 253 SER A N 1
ATOM 1975 C CA . SER A 1 253 ? 2.771 12.268 -12.212 1.00 87.62 253 SER A CA 1
ATOM 1976 C C . SER A 1 253 ? 1.856 11.094 -11.825 1.00 87.62 253 SER A C 1
ATOM 1978 O O . SER A 1 253 ? 2.047 9.947 -12.248 1.00 87.62 253 SER A O 1
ATOM 1980 N N . THR A 1 254 ? 0.825 11.358 -11.015 1.00 84.19 254 THR A N 1
ATOM 1981 C CA . THR A 1 254 ? -0.152 10.324 -10.631 1.00 84.19 254 THR A CA 1
ATOM 1982 C C . THR A 1 254 ? -0.892 9.767 -11.851 1.00 84.19 254 THR A C 1
ATOM 1984 O O . THR A 1 254 ? -1.255 8.590 -11.864 1.00 84.19 254 THR A O 1
ATOM 1987 N N . GLN A 1 255 ? -1.092 10.590 -12.886 1.00 87.12 255 GLN A N 1
ATOM 1988 C CA . GLN A 1 255 ? -1.733 10.189 -14.136 1.00 87.12 255 GLN A CA 1
ATOM 1989 C C . GLN A 1 255 ? -0.869 9.191 -14.915 1.00 87.12 255 GLN A C 1
ATOM 1991 O O . GLN A 1 255 ? -1.361 8.112 -15.246 1.00 87.12 255 GLN A O 1
ATOM 1996 N N . ASP A 1 256 ? 0.418 9.488 -15.113 1.00 87.81 256 ASP A N 1
ATOM 1997 C CA . ASP A 1 256 ? 1.352 8.583 -15.796 1.00 87.81 256 ASP A CA 1
ATOM 1998 C C . ASP A 1 256 ? 1.513 7.272 -15.012 1.00 87.81 256 ASP A C 1
ATOM 2000 O O . ASP A 1 256 ? 1.442 6.180 -15.579 1.00 87.81 256 ASP A O 1
ATOM 2004 N N . CYS A 1 257 ? 1.624 7.358 -13.677 1.00 86.06 257 CYS A N 1
ATOM 2005 C CA . CYS A 1 257 ? 1.681 6.188 -12.794 1.00 86.06 257 CYS A CA 1
ATOM 2006 C C . CYS A 1 257 ? 0.481 5.265 -13.005 1.00 86.06 257 CYS A C 1
ATOM 2008 O O . CYS A 1 257 ? 0.639 4.047 -13.121 1.00 86.06 257 CYS A O 1
ATOM 2010 N N . ARG A 1 258 ? -0.728 5.836 -13.046 1.00 85.31 258 ARG A N 1
ATOM 2011 C CA . ARG A 1 258 ? -1.965 5.081 -13.273 1.00 85.31 258 ARG A CA 1
ATOM 2012 C C . ARG A 1 258 ? -2.011 4.498 -14.683 1.00 85.31 258 ARG A C 1
ATOM 2014 O O . ARG A 1 258 ? -2.361 3.327 -14.818 1.00 85.31 258 ARG A O 1
ATOM 2021 N N . GLY A 1 259 ? -1.617 5.266 -15.699 1.00 86.25 259 GLY A N 1
ATOM 2022 C CA . GLY A 1 259 ? -1.564 4.819 -17.093 1.00 86.25 259 GLY A CA 1
ATOM 2023 C C . GLY A 1 259 ? -0.668 3.594 -17.274 1.00 86.25 259 GLY A C 1
ATOM 2024 O O . GLY A 1 259 ? -1.126 2.553 -17.744 1.00 86.25 259 GLY A O 1
ATOM 2025 N N . ILE A 1 260 ? 0.575 3.669 -16.793 1.00 87.75 260 ILE A N 1
ATOM 2026 C CA . ILE A 1 260 ? 1.556 2.577 -16.893 1.00 87.75 260 ILE A CA 1
ATOM 2027 C C . ILE A 1 260 ? 1.113 1.350 -16.084 1.00 87.75 260 ILE A C 1
ATOM 2029 O O . ILE A 1 260 ? 1.214 0.219 -16.563 1.00 87.75 260 ILE A O 1
ATOM 2033 N N . ARG A 1 261 ? 0.575 1.542 -14.870 1.00 85.62 261 ARG A N 1
ATOM 2034 C CA . ARG A 1 261 ? 0.051 0.433 -14.049 1.00 85.62 261 ARG A CA 1
ATOM 2035 C C . ARG A 1 261 ? -1.117 -0.279 -14.729 1.00 85.62 261 ARG A C 1
ATOM 2037 O O . ARG A 1 261 ? -1.140 -1.508 -14.740 1.00 85.62 261 ARG A O 1
ATOM 2044 N N . ARG A 1 262 ? -2.050 0.473 -15.317 1.00 85.06 262 ARG A N 1
ATOM 2045 C CA . ARG A 1 262 ? -3.195 -0.079 -16.050 1.00 85.06 262 ARG A CA 1
ATOM 2046 C C . ARG A 1 262 ? -2.747 -0.824 -17.305 1.00 85.06 262 ARG A C 1
ATOM 2048 O O . ARG A 1 262 ? -3.225 -1.924 -17.555 1.00 85.06 262 ARG A O 1
ATOM 2055 N N . ALA A 1 263 ? -1.796 -0.266 -18.049 1.00 83.56 263 ALA A N 1
ATOM 2056 C CA . ALA A 1 263 ? -1.232 -0.907 -19.231 1.00 83.56 263 ALA A CA 1
ATOM 2057 C C . ALA A 1 263 ? -0.519 -2.228 -18.896 1.00 83.56 263 ALA A C 1
ATOM 2059 O O . ALA A 1 263 ? -0.686 -3.215 -19.609 1.00 83.56 263 ALA A O 1
ATOM 2060 N N . PHE A 1 264 ? 0.210 -2.282 -17.778 1.00 84.75 264 PHE A N 1
ATOM 2061 C CA . PHE A 1 264 ? 0.811 -3.522 -17.282 1.00 84.75 264 PHE A CA 1
ATOM 2062 C C . PHE A 1 264 ? -0.247 -4.550 -16.847 1.00 84.75 264 PHE A C 1
ATOM 2064 O O . PHE A 1 264 ? -0.149 -5.722 -17.199 1.00 84.75 264 PHE A O 1
ATOM 2071 N N . HIS A 1 265 ? -1.291 -4.119 -16.130 1.00 82.44 265 HIS A N 1
ATOM 2072 C CA . HIS A 1 265 ? -2.382 -5.007 -15.713 1.00 82.44 265 HIS A CA 1
ATOM 2073 C C . HIS A 1 265 ? -3.122 -5.618 -16.914 1.00 82.44 265 HIS A C 1
ATOM 2075 O O . HIS A 1 265 ? -3.398 -6.814 -16.931 1.00 82.44 265 HIS A O 1
ATOM 2081 N N . ASN A 1 266 ? -3.344 -4.815 -17.957 1.00 81.06 266 ASN A N 1
ATOM 2082 C CA . ASN A 1 266 ? -3.976 -5.233 -19.208 1.00 81.06 266 ASN A CA 1
ATOM 2083 C C . ASN A 1 266 ? -3.034 -6.006 -20.153 1.00 81.06 266 ASN A C 1
ATOM 2085 O O . ASN A 1 266 ? -3.411 -6.261 -21.292 1.00 81.06 266 ASN A O 1
ATOM 2089 N N . GLN A 1 267 ? -1.816 -6.358 -19.714 1.00 73.00 267 GLN A N 1
ATOM 2090 C CA . GLN A 1 267 ? -0.808 -7.077 -20.510 1.00 73.00 267 GLN A CA 1
ATOM 2091 C C . GLN A 1 267 ? -0.358 -6.348 -21.790 1.00 73.00 267 GLN A C 1
ATOM 2093 O O . GLN A 1 267 ? 0.210 -6.966 -22.690 1.00 73.00 267 GLN A O 1
ATOM 2098 N N . ILE A 1 268 ? -0.556 -5.027 -21.854 1.00 68.00 268 ILE A N 1
ATOM 2099 C CA . ILE A 1 268 ? -0.030 -4.170 -22.928 1.00 68.00 268 ILE A CA 1
ATOM 2100 C C . ILE A 1 268 ? 1.485 -4.011 -22.769 1.00 68.00 268 ILE A C 1
ATOM 2102 O O . ILE A 1 268 ? 2.227 -4.033 -23.748 1.00 68.00 268 ILE A O 1
ATOM 2106 N N . LEU A 1 269 ? 1.944 -3.905 -21.518 1.00 71.25 269 LEU A N 1
ATOM 2107 C CA . LEU A 1 269 ? 3.358 -3.871 -21.148 1.00 71.25 269 LEU A CA 1
ATOM 2108 C C . LEU A 1 269 ? 3.738 -5.182 -20.458 1.00 71.25 269 LEU A C 1
ATOM 2110 O O . LEU A 1 269 ? 3.060 -5.607 -19.523 1.00 71.25 269 LEU A O 1
ATOM 2114 N N . GLN A 1 270 ? 4.843 -5.801 -20.877 1.00 65.69 270 GLN A N 1
ATOM 2115 C CA . GLN A 1 270 ? 5.317 -7.051 -20.271 1.00 65.69 270 GLN A CA 1
ATOM 2116 C C . GLN A 1 270 ? 6.303 -6.836 -19.129 1.00 65.69 270 GLN A C 1
ATOM 2118 O O . GLN A 1 270 ? 6.404 -7.677 -18.236 1.00 65.69 270 GLN A O 1
ATOM 2123 N N . VAL A 1 271 ? 7.043 -5.731 -19.160 1.00 60.31 271 VAL A N 1
ATOM 2124 C CA . VAL A 1 271 ? 8.057 -5.426 -18.154 1.00 60.31 271 VAL A CA 1
ATOM 2125 C C . VAL A 1 271 ? 7.705 -4.105 -17.508 1.00 60.31 271 VAL A C 1
ATOM 2127 O O . VAL A 1 271 ? 7.581 -3.089 -18.190 1.00 60.31 271 VAL A O 1
ATOM 2130 N N . ARG A 1 272 ? 7.558 -4.119 -16.186 1.00 58.97 272 ARG A N 1
ATOM 2131 C CA . ARG A 1 272 ? 7.468 -2.902 -15.386 1.00 58.97 272 ARG A CA 1
ATOM 2132 C C . ARG A 1 272 ? 8.701 -2.790 -14.510 1.00 58.97 272 ARG A C 1
ATOM 2134 O O . ARG A 1 272 ? 9.126 -3.760 -13.893 1.00 58.97 272 ARG A O 1
ATOM 2141 N N . HIS A 1 273 ? 9.251 -1.601 -14.444 1.00 49.34 273 HIS A N 1
ATOM 2142 C CA . HIS A 1 273 ? 10.393 -1.265 -13.627 1.00 49.34 273 HIS A CA 1
ATOM 2143 C C . HIS A 1 273 ? 10.011 -0.162 -12.637 1.00 49.34 273 HIS A C 1
ATOM 2145 O O . HIS A 1 273 ? 9.145 0.667 -12.991 1.00 49.34 273 HIS A O 1
#

Secondary structure (DSSP, 8-state):
---EEEEEES-HHHHHHHHHHHIIIIIIHH---EEE--S-HHHHHHHHHH-SEEEEEHHHHHHHHTSHHHHHHHHTT-EEEEEE--GGG--HHHHHHHHHHTTTSTTTSEEEE---GGGTTSHHHHHHHTT--GGG-----TT--TTS-------------SHHHHHHHHHHHHHHHHHHHHHTT--EE---S-HHHHHHHHHHHHHHHHHH-TTTT--S-HHHHHHHHHH-S-HHHHHHHHTTEE---TTS-HHHHHHHHHHHHTTS-SEE-

InterPro domains:
  IPR027417 P-loop containing nucleoside triphosphate hydrolase [G3DSA:3.40.50.300] (1-145)
  IPR027417 P-loop containing nucleoside triphosphate hydrolase [G3DSA:3.40.50.300] (150-272)
  IPR027417 P-loop containing nucleoside triphosphate hydrolase [SSF52540] (4-259)

Mean predicted aligned error: 9.76 Å

Sequence (273 aa):
MDFQVIFVSPEGAEVAERLEDWRHRLGDTHRLTIQALSEKITANARVFADNQVILGTSRHWWHTSCLPEVRRSIALGKVSLIILNDLEMMDVHMEALLSHLGTRTLDSLRLVALSGATLINNTQDLATFLRVPKSNLFNFKEAVSQNSPKAVIQTRRYAEMSPLARASAMIRDVWKALFHHTQLGHSAVVFVPSTRLAGFTVYHLQRCLSRCGSGLWVKCQKEAVEELAGSIQDPLAAVCVSYGMGIVHSNMSTQDCRGIRRAFHNQILQVRH

pLDDT: mean 82.59, std 10.94, range [45.69, 96.81]

Solvent-accessible surface area (backbone atoms only — not comparable to full-atom values): 15616 Å² total; per-residue (Å²): 135,77,55,26,36,39,40,32,27,71,47,64,68,58,43,53,53,49,50,56,52,41,39,58,61,40,24,69,72,68,70,46,41,69,48,68,59,52,94,54,54,82,58,34,57,54,54,58,72,75,30,35,36,38,34,23,28,28,59,46,44,42,63,42,53,70,36,69,70,46,41,50,40,50,75,71,55,32,42,47,37,40,37,40,41,50,55,82,60,64,43,76,41,40,53,50,42,50,60,60,45,67,75,82,49,56,91,78,35,46,77,45,82,38,61,65,66,84,48,73,88,54,52,67,61,54,30,58,74,71,66,53,53,75,93,76,61,84,84,70,62,85,79,70,55,91,81,56,77,84,76,81,83,81,86,83,89,75,88,54,84,51,70,67,59,34,50,54,56,49,47,56,52,49,50,53,52,48,54,58,43,43,73,76,64,48,70,48,77,51,90,70,97,41,71,70,56,43,54,52,45,50,55,51,52,50,57,51,38,66,74,75,47,88,58,86,43,48,81,51,63,66,65,65,36,50,55,52,24,71,71,35,84,51,68,68,40,19,58,32,30,69,63,14,28,36,64,64,62,92,90,55,52,71,66,46,51,50,50,48,51,50,34,39,73,71,55,45,24,34,37,39,56

Foldseek 3Di:
DQAAEEEEEQDVVVLVVVQVVCCVVCCVPVVFFEEEADPPLVCVLVVRVPGRYYYYYLVSCLSNCPDPSNVVCQVVLSYAEYEYEACVPDDPSNLVVLVVCVPPRVVRHHYHYYHDLPCLVPQPVVCVSNVPDPVRRDHDHPPPPPPDPPPPDDDDDDPDPDPVVRLVVVLVVVLVVLLVVVVVVAAEEDDDDDPVSVLVSLVVSVVVDVVVDQDSFAPDDLVVLQVLLVVAPDVSQSVQSNSLEGEDDPPGDPVNVVSRVVCVVVSRHRYYD

Radius of gyration: 23.7 Å; Cα contacts (8 Å, |Δi|>4): 339; chains: 1; bounding box: 62×43×63 Å